Protein AF-A0A251WIG9-F1 (afdb_monomer_lite)

Secondary structure (DSSP, 8-state):
--------------------S----------------------EEE------S---TT---PPPEEEEEEEE-SSEEEEEEEEES----TTTGGGS--EE-TTT--EE-HHHHHTS-HHHHHT--EE-SGGG--BS--TT-TTGGGSPPEEEEEE---HHHHHHHHHH-TTHHHHHHHH-SSPPBSB-----TT-EEEEEE--SS-EEEEEEEEEETTEEEEEEEE-

Radius of gyration: 22.29 Å; chains: 1; bounding box: 54×34×71 Å

Foldseek 3Di:
DDDDDDDDDDDDDPDDDDDDDDDDDDDDDDDDPPPPPPPPPQDFAWDDFPPDDDDDPPDPFDAWGKTWTWGDAPFKTKIKIWTDDTDDDPVCQQVHQFWAFRVPRGGHGLVRQQPDDLVVQLRTEWGCDPPQKTALDDPSRPVSVSHWQKKKFWFPDAPVNQVCCRHPNVCVLVVCVVVPPGDIDRIDPHDDARTKMWMWTPDVVIKIWIKHFHDVVRTMIMIMIGD

Sequence (227 aa):
MASFYQFQRSLFAIGTLLTIGGLTHAASAQSIANTISVAQPMTGQVVASLADFEQNPGNNQSLPVVNVTTQNFTNAKGWRITWTGGVISDTNWTKVQSIFSTVTGAVNSIQYLNNTSWGNTDNADFMLYFGLKATSEVSQLTKANALKETHFKLSSMTVTDLANAAQNNPNIFGLVYELGFDQATTTKPNYQAGQIYVFKTDRNPAKYGAVRIVSMNPRTIEVVVQK

Structure (mmCIF, N/CA/C/O backbone):
data_AF-A0A251WIG9-F1
#
_entry.id   AF-A0A251WIG9-F1
#
loop_
_atom_site.group_PDB
_atom_site.id
_atom_site.type_symbol
_atom_site.label_atom_id
_atom_site.label_alt_id
_atom_site.label_comp_id
_atom_site.label_asym_id
_atom_site.label_entity_id
_atom_site.label_seq_id
_atom_site.pdbx_PDB_ins_code
_atom_site.Cartn_x
_atom_site.Cartn_y
_atom_site.Cartn_z
_atom_site.occupancy
_atom_site.B_iso_or_equiv
_atom_site.auth_seq_id
_atom_site.auth_comp_id
_atom_site.auth_asym_id
_atom_site.auth_atom_id
_atom_site.pdbx_PDB_model_num
ATOM 1 N N . MET A 1 1 ? 28.867 10.778 41.972 1.00 37.34 1 MET A N 1
ATOM 2 C CA . MET A 1 1 ? 28.728 11.167 40.550 1.00 37.34 1 MET A CA 1
ATOM 3 C C . MET A 1 1 ? 28.367 9.901 39.779 1.00 37.34 1 MET A C 1
ATOM 5 O O . MET A 1 1 ? 29.199 9.012 39.793 1.00 37.34 1 MET A O 1
ATOM 9 N N . ALA A 1 2 ? 27.204 9.629 39.185 1.00 39.44 2 ALA A N 1
ATOM 10 C CA . ALA A 1 2 ? 25.843 10.184 39.061 1.00 39.44 2 ALA A CA 1
ATOM 11 C C . ALA A 1 2 ? 24.931 8.923 38.902 1.00 39.44 2 ALA A C 1
ATOM 13 O O . ALA A 1 2 ? 25.371 7.974 38.266 1.00 39.44 2 ALA A O 1
ATOM 14 N N . SER A 1 3 ? 23.848 8.659 39.645 1.00 37.41 3 SER A N 1
ATOM 15 C CA . SER A 1 3 ? 22.512 9.276 39.786 1.00 37.41 3 SER A CA 1
ATOM 16 C C . SER A 1 3 ? 21.561 9.161 38.568 1.00 37.41 3 SER A C 1
ATOM 18 O O . SER A 1 3 ? 21.712 9.932 37.629 1.00 37.41 3 SER A O 1
ATOM 20 N N . PHE A 1 4 ? 20.556 8.264 38.710 1.00 35.53 4 PHE A N 1
ATOM 21 C CA . PHE A 1 4 ? 19.177 8.214 38.144 1.00 35.53 4 PHE A CA 1
ATOM 22 C C . PHE A 1 4 ? 18.987 8.107 36.602 1.00 35.53 4 PHE A C 1
ATOM 24 O O . PHE A 1 4 ? 19.764 8.648 35.836 1.00 35.53 4 PHE A O 1
ATOM 31 N N . TYR A 1 5 ? 17.996 7.394 36.035 1.00 34.06 5 TYR A N 1
ATOM 32 C CA . TYR A 1 5 ? 16.561 7.326 36.365 1.00 34.06 5 TYR A CA 1
ATOM 33 C C . TYR A 1 5 ? 15.905 5.973 36.001 1.00 34.06 5 TYR A C 1
ATOM 35 O O . TYR A 1 5 ? 16.050 5.477 34.885 1.00 34.06 5 TYR A O 1
ATOM 43 N N . GLN A 1 6 ? 15.082 5.444 36.916 1.00 38.69 6 GLN A N 1
ATOM 44 C CA . GLN A 1 6 ? 13.972 4.541 36.590 1.00 38.69 6 GLN A CA 1
ATOM 45 C C . GLN A 1 6 ? 12.802 5.361 36.031 1.00 38.69 6 GLN A C 1
ATOM 47 O O . GLN A 1 6 ? 12.419 6.370 36.623 1.00 38.69 6 GLN A O 1
ATOM 52 N N . PHE A 1 7 ? 12.198 4.908 34.933 1.00 32.75 7 PHE A N 1
ATOM 53 C CA . PHE A 1 7 ? 10.954 5.474 34.412 1.00 32.75 7 PHE A CA 1
ATOM 54 C C . PHE A 1 7 ? 9.769 4.660 34.954 1.00 32.75 7 PHE A C 1
ATOM 56 O O . PHE A 1 7 ? 9.429 3.605 34.420 1.00 32.75 7 PHE A O 1
ATOM 63 N N . GLN A 1 8 ? 9.143 5.138 36.033 1.00 34.41 8 GLN A N 1
ATOM 64 C CA . GLN A 1 8 ? 7.796 4.704 36.400 1.00 34.41 8 GLN A CA 1
ATOM 65 C C . GLN A 1 8 ? 6.796 5.363 35.445 1.00 34.41 8 GLN A C 1
ATOM 67 O O . GLN A 1 8 ? 6.764 6.583 35.304 1.00 34.41 8 GLN A O 1
ATOM 72 N N . ARG A 1 9 ? 5.975 4.554 34.769 1.00 35.75 9 ARG A N 1
ATOM 73 C CA . ARG A 1 9 ? 4.825 5.044 34.006 1.00 35.75 9 ARG A CA 1
ATOM 74 C C . ARG A 1 9 ? 3.635 5.193 34.949 1.00 35.75 9 ARG A C 1
ATOM 76 O O . ARG A 1 9 ? 2.982 4.210 35.286 1.00 35.75 9 ARG A O 1
ATOM 83 N N . SER A 1 10 ? 3.371 6.426 35.358 1.00 33.59 10 SER A N 1
ATOM 84 C CA . SER A 1 10 ? 2.161 6.820 36.077 1.00 33.59 10 SER A CA 1
ATOM 85 C C . SER A 1 10 ? 0.967 6.801 35.119 1.00 33.59 10 SER A C 1
ATOM 87 O O . SER A 1 10 ? 0.950 7.527 34.125 1.00 33.59 10 SER A O 1
ATOM 89 N N . LEU A 1 11 ? -0.034 5.972 35.412 1.00 34.72 11 LEU A N 1
ATOM 90 C CA . LEU A 1 11 ? -1.350 6.033 34.782 1.00 34.72 11 LEU A CA 1
ATOM 91 C C . LEU A 1 11 ? -2.126 7.180 35.450 1.00 34.72 11 LEU A C 1
ATOM 93 O O . LEU A 1 11 ? -2.515 7.063 36.610 1.00 34.72 11 LEU A O 1
ATOM 97 N N . PHE A 1 12 ? -2.342 8.294 34.752 1.00 33.38 12 PHE A N 1
ATOM 98 C CA . PHE A 1 12 ? -3.288 9.313 35.209 1.00 33.38 12 PHE A CA 1
ATOM 99 C C . PHE A 1 12 ? -4.689 8.937 34.727 1.00 33.38 12 PHE A C 1
ATOM 101 O O . PHE A 1 12 ? -5.020 9.104 33.556 1.00 33.38 12 PHE A O 1
ATOM 108 N N . ALA A 1 13 ? -5.514 8.429 35.641 1.00 36.00 13 ALA A N 1
ATOM 109 C CA . ALA A 1 13 ? -6.960 8.424 35.477 1.00 36.00 13 ALA A CA 1
ATOM 110 C C . ALA A 1 13 ? -7.486 9.795 35.924 1.00 36.00 13 ALA A C 1
ATOM 112 O O . ALA A 1 13 ? -7.492 10.108 37.113 1.00 36.00 13 ALA A O 1
ATOM 113 N N . ILE A 1 14 ? -7.899 10.635 34.973 1.00 35.56 14 ILE A N 1
ATOM 114 C CA . ILE A 1 14 ? -8.638 11.863 35.275 1.00 35.56 14 ILE A CA 1
ATOM 115 C C . ILE A 1 14 ? -10.099 11.459 35.473 1.00 35.56 14 ILE A C 1
ATOM 117 O O . ILE A 1 14 ? -10.842 11.279 34.513 1.00 35.56 14 ILE A O 1
ATOM 121 N N . GLY A 1 15 ? -10.491 11.277 36.730 1.00 32.25 15 GLY A N 1
ATOM 122 C CA . GLY A 1 15 ? -11.885 11.187 37.147 1.00 32.25 15 GLY A CA 1
ATOM 123 C C . GLY A 1 15 ? -12.204 12.367 38.051 1.00 32.25 15 GLY A C 1
ATOM 124 O O . GLY A 1 15 ? -11.948 12.307 39.249 1.00 32.25 15 GLY A O 1
ATOM 125 N N . THR A 1 16 ? -12.738 13.453 37.497 1.00 35.75 16 THR A N 1
ATOM 126 C CA . THR A 1 16 ? -13.311 14.534 38.308 1.00 35.75 16 THR A CA 1
ATOM 127 C C . THR A 1 16 ? -14.804 14.265 38.449 1.00 35.75 16 THR A C 1
ATOM 129 O O . THR A 1 16 ? -15.584 14.555 37.547 1.00 35.75 16 THR A O 1
ATOM 132 N N . LEU A 1 17 ? -15.190 13.657 39.573 1.00 35.16 17 LEU A N 1
ATOM 133 C CA . LEU A 1 17 ? -16.584 13.448 39.956 1.00 35.16 17 LEU A CA 1
ATOM 134 C C . LEU A 1 17 ? -16.999 14.574 40.915 1.00 35.16 17 LEU A C 1
ATOM 136 O O . LEU A 1 17 ? -16.530 14.639 42.053 1.00 35.16 17 LEU A O 1
ATOM 140 N N . LEU A 1 18 ? -17.875 15.470 40.456 1.00 34.78 18 LEU A N 1
ATOM 141 C CA . LEU A 1 18 ? -18.630 16.358 41.339 1.00 34.78 18 LEU A CA 1
ATOM 142 C C . LEU A 1 18 ? -19.552 15.482 42.197 1.00 34.78 18 LEU A C 1
ATOM 144 O O . LEU A 1 18 ? -20.358 14.733 41.650 1.00 34.78 18 LEU A O 1
ATOM 148 N N . THR A 1 19 ? -19.449 15.575 43.523 1.00 36.06 19 THR A N 1
ATOM 149 C CA . THR A 1 19 ? -20.335 14.839 44.437 1.00 36.06 19 THR A CA 1
ATOM 150 C C . THR A 1 19 ? -21.063 15.827 45.343 1.00 36.06 19 THR A C 1
ATOM 152 O O . THR A 1 19 ? -20.446 16.468 46.190 1.00 36.06 19 THR A O 1
ATOM 155 N N . ILE A 1 20 ? -22.381 15.941 45.167 1.00 38.75 20 ILE A N 1
ATOM 156 C CA . ILE A 1 20 ? -23.317 16.469 46.165 1.00 38.75 20 ILE A CA 1
ATOM 157 C C . ILE A 1 20 ? -24.195 15.289 46.585 1.00 38.75 20 ILE A C 1
ATOM 159 O O . ILE A 1 20 ? -24.830 14.675 45.737 1.00 38.75 20 ILE A O 1
ATOM 163 N N . GLY A 1 21 ? -24.241 15.014 47.890 1.00 36.16 21 GLY A N 1
ATOM 164 C CA . GLY A 1 21 ? -25.343 14.290 48.528 1.00 36.16 21 GLY A CA 1
ATOM 165 C C . GLY A 1 21 ? -25.314 12.763 48.437 1.00 36.16 21 GLY A C 1
ATOM 166 O O . GLY A 1 21 ? -25.854 12.181 47.510 1.00 36.16 21 GLY A O 1
ATOM 167 N N . GLY A 1 22 ? -24.731 12.149 49.472 1.00 43.06 22 GLY A N 1
ATOM 168 C CA . GLY A 1 22 ? -25.144 10.895 50.116 1.00 43.06 22 GLY A CA 1
ATOM 169 C C . GLY A 1 22 ? -25.766 9.775 49.278 1.00 43.06 22 GLY A C 1
ATOM 170 O O . GLY A 1 22 ? -26.933 9.852 48.925 1.00 43.06 22 GLY A O 1
ATOM 171 N N . LEU A 1 23 ? -25.021 8.674 49.129 1.0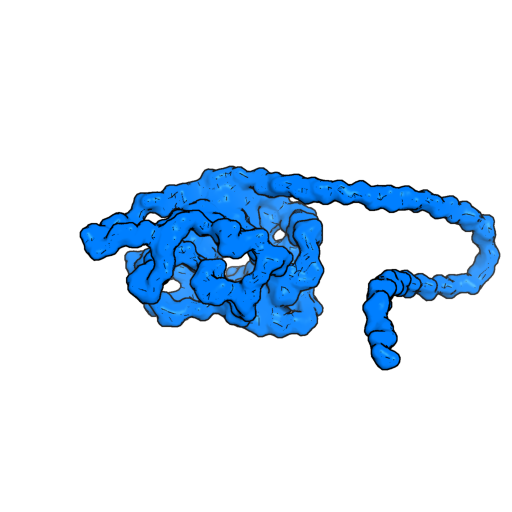0 36.06 23 LEU A N 1
ATOM 172 C CA . LEU A 1 23 ? -25.490 7.283 49.249 1.00 36.06 23 LEU A CA 1
ATOM 173 C C . LEU A 1 23 ? -24.270 6.358 49.109 1.00 36.06 23 LEU A C 1
ATOM 175 O O . LEU A 1 23 ? -23.688 6.218 48.037 1.00 36.06 23 LEU A O 1
ATOM 179 N N . THR A 1 24 ? -23.846 5.744 50.212 1.00 35.38 24 THR A N 1
ATOM 180 C CA . THR A 1 24 ? -22.737 4.784 50.242 1.00 35.38 24 THR A CA 1
ATOM 181 C C . THR A 1 24 ? -23.183 3.444 49.658 1.00 35.38 24 THR A C 1
ATOM 183 O O . THR A 1 24 ? -23.875 2.684 50.330 1.00 35.38 24 THR A O 1
ATOM 186 N N . HIS A 1 25 ? -22.748 3.128 48.438 1.00 36.16 25 HIS A N 1
ATOM 187 C CA . HIS A 1 25 ? -22.701 1.755 47.934 1.00 36.16 25 HIS A CA 1
ATOM 188 C C . HIS A 1 25 ? -21.240 1.371 47.695 1.00 36.16 25 HIS A C 1
ATOM 190 O O . HIS A 1 25 ? -20.540 1.992 46.897 1.00 36.16 25 HIS A O 1
ATOM 196 N N . ALA A 1 26 ? -20.774 0.358 48.425 1.00 37.31 26 ALA A N 1
ATOM 197 C CA . ALA A 1 26 ? -19.457 -0.229 48.244 1.00 37.31 26 ALA A CA 1
ATOM 198 C C . ALA A 1 26 ? -19.410 -0.967 46.896 1.00 37.31 26 ALA A C 1
ATOM 200 O O . ALA A 1 26 ? -20.031 -2.016 46.736 1.00 37.31 26 ALA A O 1
ATOM 201 N N . ALA A 1 27 ? -18.686 -0.415 45.923 1.00 36.19 27 ALA A N 1
ATOM 202 C CA . ALA A 1 27 ? -18.380 -1.104 44.678 1.00 36.19 27 ALA A CA 1
ATOM 203 C C . ALA A 1 27 ? -17.167 -2.019 44.902 1.00 36.19 27 ALA A C 1
ATOM 205 O O . ALA A 1 27 ? -16.045 -1.557 45.111 1.00 36.19 27 ALA A O 1
ATOM 206 N N . SER A 1 28 ? -17.403 -3.329 44.883 1.00 35.94 28 SER A N 1
ATOM 207 C CA . SER A 1 28 ? -16.356 -4.346 44.861 1.00 35.94 28 SER A CA 1
ATOM 208 C C . SER A 1 28 ? -15.498 -4.185 43.603 1.00 35.94 28 SER A C 1
ATOM 210 O O . SER A 1 28 ? -16.003 -4.305 42.486 1.00 35.94 28 SER A O 1
ATOM 212 N N . ALA A 1 29 ? -14.200 -3.945 43.782 1.00 33.78 29 ALA A N 1
ATOM 213 C CA . ALA A 1 29 ? -13.221 -3.966 42.706 1.00 33.78 29 ALA A CA 1
ATOM 214 C C . ALA A 1 29 ? -13.058 -5.405 42.184 1.00 33.78 29 ALA A C 1
ATOM 216 O O . ALA A 1 29 ? -12.370 -6.221 42.794 1.00 33.78 29 ALA A O 1
ATOM 217 N N . GLN A 1 30 ? -13.706 -5.732 41.066 1.00 33.66 30 GLN A N 1
ATOM 218 C CA . GLN A 1 30 ? -13.383 -6.941 40.312 1.00 33.66 30 GLN A CA 1
ATOM 219 C C . GLN A 1 30 ? -12.107 -6.679 39.508 1.00 33.66 30 GLN A C 1
ATOM 221 O O . GLN A 1 30 ? -12.064 -5.804 38.644 1.00 33.66 30 GLN A O 1
ATOM 226 N N . SER A 1 31 ? -11.049 -7.426 39.824 1.00 32.06 31 SER A N 1
ATOM 227 C CA . SER A 1 31 ? -9.815 -7.447 39.050 1.00 32.06 31 SER A CA 1
ATOM 228 C C . SER A 1 31 ? -10.103 -8.021 37.663 1.00 32.06 31 SER A C 1
ATOM 230 O O . SER A 1 31 ? -10.382 -9.207 37.493 1.00 32.06 31 SER A O 1
ATOM 232 N N . ILE A 1 32 ? -10.042 -7.169 36.643 1.00 39.19 32 ILE A N 1
ATOM 233 C CA . ILE A 1 32 ? -10.078 -7.615 35.253 1.00 39.19 32 ILE A CA 1
ATOM 234 C C . ILE A 1 32 ? -8.711 -8.238 34.972 1.00 39.19 32 ILE A C 1
ATOM 236 O O . ILE A 1 32 ? -7.712 -7.541 34.789 1.00 39.19 32 ILE A O 1
ATOM 240 N N . ALA A 1 33 ? -8.651 -9.568 35.004 1.00 34.22 33 ALA A N 1
ATOM 241 C CA . ALA A 1 33 ? -7.507 -10.313 34.514 1.00 34.22 33 ALA A CA 1
ATOM 242 C C . ALA A 1 33 ? -7.326 -9.985 33.025 1.00 34.22 33 ALA A C 1
ATOM 244 O O . ALA A 1 33 ? -8.125 -10.394 32.181 1.00 34.22 33 ALA A O 1
ATOM 245 N N . ASN A 1 34 ? -6.277 -9.220 32.711 1.00 33.53 34 ASN A N 1
ATOM 246 C CA . ASN A 1 34 ? -5.808 -9.006 31.348 1.00 33.53 34 ASN A CA 1
ATOM 247 C C . ASN A 1 34 ? -5.426 -10.363 30.754 1.00 33.53 34 ASN A C 1
ATOM 249 O O . ASN A 1 34 ? -4.317 -10.862 30.938 1.00 33.53 34 ASN A O 1
ATOM 253 N N . THR A 1 35 ? -6.369 -10.967 30.041 1.00 32.84 35 THR A N 1
ATOM 254 C CA . THR A 1 35 ? -6.082 -12.109 29.187 1.00 32.84 35 THR A CA 1
ATOM 255 C C . THR A 1 35 ? -5.327 -11.541 27.995 1.00 32.84 35 THR A C 1
ATOM 257 O O . THR A 1 35 ? -5.911 -10.873 27.142 1.00 32.84 35 THR A O 1
ATOM 260 N N . ILE A 1 36 ? -4.007 -11.732 27.968 1.00 30.97 36 ILE A N 1
ATOM 261 C CA . ILE A 1 36 ? -3.187 -11.448 26.792 1.00 30.97 36 ILE A CA 1
ATOM 262 C C . ILE A 1 36 ? -3.668 -12.411 25.705 1.00 30.97 36 ILE A C 1
ATOM 264 O O . ILE A 1 36 ? -3.256 -13.568 25.646 1.00 30.97 36 ILE A O 1
ATOM 268 N N . SER A 1 37 ? -4.603 -11.944 24.878 1.00 32.25 37 SER A N 1
ATOM 269 C CA . SER A 1 37 ? -4.960 -12.609 23.635 1.00 32.25 37 SER A CA 1
ATOM 270 C C . SER A 1 37 ? -3.727 -12.547 22.745 1.00 32.25 37 SER A C 1
ATOM 272 O O . SER A 1 37 ? -3.331 -11.485 22.261 1.00 32.25 37 SER A O 1
ATOM 274 N N . VAL A 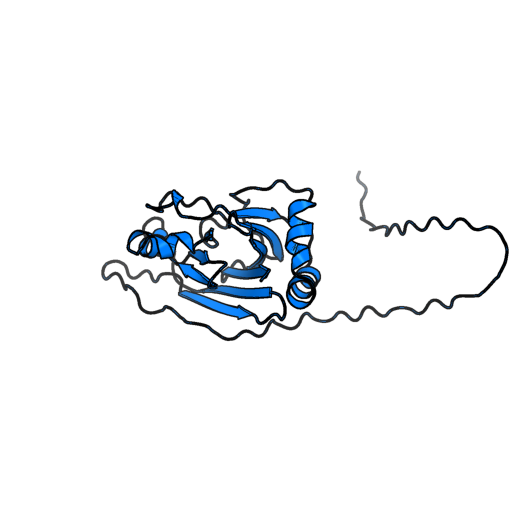1 38 ? -3.064 -13.689 22.598 1.00 33.34 38 VAL A N 1
ATOM 275 C CA . VAL A 1 38 ? -2.027 -13.883 21.592 1.00 33.34 38 VAL A CA 1
ATOM 276 C C . VAL A 1 38 ? -2.711 -13.650 20.249 1.00 33.34 38 VAL A C 1
ATOM 278 O O . VAL A 1 38 ? -3.553 -14.450 19.845 1.00 33.34 38 VAL A O 1
ATOM 281 N N . ALA A 1 39 ? -2.414 -12.515 19.608 1.00 35.84 39 ALA A N 1
ATOM 282 C CA . ALA A 1 39 ? -2.992 -12.135 18.327 1.00 35.84 39 ALA A CA 1
ATOM 283 C C . ALA A 1 39 ? -2.858 -13.308 17.347 1.00 35.84 39 ALA A C 1
ATOM 285 O O . ALA A 1 39 ? -1.748 -13.677 16.956 1.00 35.84 39 ALA A O 1
ATOM 286 N N . GLN A 1 40 ? -3.988 -13.930 17.002 1.00 34.78 40 GLN A N 1
ATOM 287 C CA . GLN A 1 40 ? -3.989 -15.052 16.078 1.00 34.78 40 GLN A CA 1
ATOM 288 C C . GLN A 1 40 ? -3.442 -14.585 14.722 1.00 34.78 40 GLN A C 1
ATOM 290 O O . GLN A 1 40 ? -3.760 -13.477 14.274 1.00 34.78 40 GLN A O 1
ATOM 295 N N . PRO A 1 41 ? -2.609 -15.397 14.050 1.00 39.19 41 PRO A N 1
ATOM 296 C CA . PRO A 1 41 ? -2.144 -15.073 12.716 1.00 39.19 41 PRO A CA 1
ATOM 297 C C . PRO A 1 41 ? -3.353 -14.940 11.791 1.00 39.19 41 PRO A C 1
ATOM 299 O O . PRO A 1 41 ? -4.171 -15.848 11.675 1.00 39.19 41 PRO A O 1
ATOM 302 N N . MET A 1 42 ? -3.454 -13.788 11.138 1.00 47.28 42 MET A N 1
ATOM 303 C CA . MET A 1 42 ? -4.464 -13.511 10.128 1.00 47.28 42 MET A CA 1
ATOM 304 C C . MET A 1 42 ? -4.367 -14.537 8.995 1.00 47.28 42 MET A C 1
ATOM 306 O O . MET A 1 42 ? -3.443 -14.479 8.181 1.00 47.28 42 MET A O 1
ATOM 310 N N . THR A 1 43 ? -5.286 -15.500 8.968 1.00 38.59 43 THR A N 1
ATOM 311 C CA . THR A 1 43 ? -5.371 -16.526 7.926 1.00 38.59 43 THR A CA 1
ATOM 312 C C . THR A 1 43 ? -5.904 -15.893 6.648 1.00 38.59 43 THR A C 1
ATOM 314 O O . THR A 1 43 ? -7.018 -15.369 6.636 1.00 38.59 43 THR A O 1
ATOM 317 N N . GLY A 1 44 ? -5.115 -15.922 5.579 1.00 40.72 44 GLY A N 1
ATOM 318 C CA . GLY A 1 44 ? -5.518 -15.411 4.275 1.00 40.72 44 GLY A CA 1
ATOM 319 C C . GLY A 1 44 ? -5.420 -16.472 3.181 1.00 40.72 44 GLY A C 1
ATOM 320 O O . GLY A 1 44 ? -4.675 -17.441 3.319 1.00 40.72 44 GLY A O 1
ATOM 321 N N . GLN A 1 45 ? -6.189 -16.298 2.104 1.00 37.84 45 GLN A N 1
ATOM 322 C CA . GLN A 1 45 ? -6.075 -17.102 0.883 1.00 37.84 45 GLN A CA 1
ATOM 323 C C . GLN A 1 45 ? -4.986 -16.514 -0.023 1.00 37.84 45 GLN A C 1
ATOM 325 O O . GLN A 1 45 ? -4.914 -15.297 -0.210 1.00 37.84 45 GLN A O 1
ATOM 330 N N . VAL A 1 46 ? -4.136 -17.377 -0.584 1.00 40.41 46 VAL A N 1
ATOM 331 C CA . VAL A 1 46 ? -3.111 -16.995 -1.568 1.00 40.41 46 VAL A CA 1
ATOM 332 C C . VAL A 1 46 ? -3.816 -16.625 -2.871 1.00 40.41 46 VAL A C 1
ATOM 334 O O . VAL A 1 46 ? -4.485 -17.470 -3.464 1.00 40.41 46 VAL A O 1
ATOM 337 N N . VAL A 1 47 ? -3.680 -15.377 -3.321 1.00 42.00 47 VAL A N 1
ATOM 338 C CA . VAL A 1 47 ? -4.236 -14.924 -4.601 1.00 42.00 47 VAL A CA 1
ATOM 339 C C . VAL A 1 47 ? -3.063 -14.557 -5.503 1.00 42.00 47 VAL A C 1
ATOM 341 O O . VAL A 1 47 ? -2.489 -13.483 -5.375 1.00 42.00 47 VAL A O 1
ATOM 344 N N . ALA A 1 48 ? -2.734 -15.494 -6.396 1.00 43.25 48 ALA A N 1
ATOM 345 C CA . ALA A 1 48 ? -1.767 -15.405 -7.494 1.00 43.2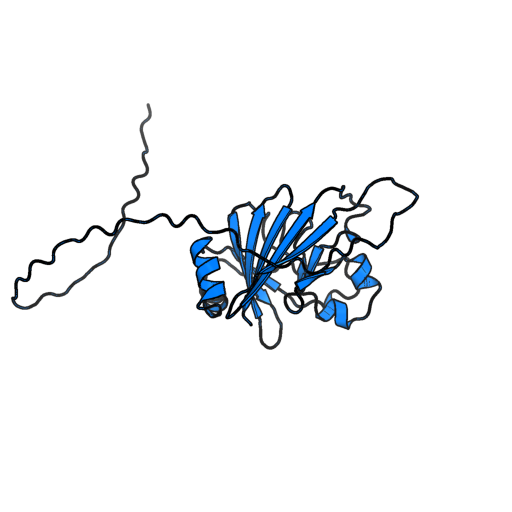5 48 ALA A CA 1
ATOM 346 C C . ALA A 1 48 ? -0.286 -15.171 -7.117 1.00 43.25 48 ALA A C 1
ATOM 348 O O . ALA A 1 48 ? 0.126 -14.090 -6.705 1.00 43.25 48 ALA A O 1
ATOM 349 N N . SER A 1 49 ? 0.554 -16.177 -7.389 1.00 40.41 49 SER A N 1
ATOM 350 C CA . SER A 1 49 ? 1.983 -15.974 -7.641 1.00 40.41 49 SER A CA 1
ATOM 351 C C . SER A 1 49 ? 2.161 -15.617 -9.118 1.00 40.41 49 SER A C 1
ATOM 353 O O . SER A 1 49 ? 2.037 -16.483 -9.983 1.00 40.41 49 SER A O 1
ATOM 355 N N . LEU A 1 50 ? 2.443 -14.356 -9.440 1.00 46.38 50 LEU A N 1
ATOM 356 C CA . LEU A 1 50 ? 2.915 -13.987 -10.779 1.00 46.38 50 LEU A CA 1
ATOM 357 C C . LEU A 1 50 ? 4.407 -14.338 -10.873 1.00 46.38 50 LEU A C 1
ATOM 359 O O . LEU A 1 50 ? 5.261 -13.461 -10.773 1.00 46.38 50 LEU A O 1
ATOM 363 N N . ALA A 1 51 ? 4.713 -15.635 -10.973 1.00 39.91 51 ALA A N 1
ATOM 364 C CA . ALA A 1 51 ? 6.081 -16.139 -11.119 1.00 39.91 51 ALA A CA 1
ATOM 365 C C . ALA A 1 51 ? 6.555 -16.199 -12.583 1.00 39.91 51 ALA A C 1
ATOM 367 O O . ALA A 1 51 ? 7.744 -16.384 -12.828 1.00 39.91 51 ALA A O 1
ATOM 368 N N . ASP A 1 52 ? 5.670 -15.977 -13.553 1.00 37.84 52 ASP A N 1
ATOM 369 C CA . ASP A 1 52 ? 5.999 -16.149 -14.965 1.00 37.84 52 ASP A CA 1
ATOM 370 C C . ASP A 1 52 ? 6.177 -14.796 -15.657 1.00 37.84 52 ASP A C 1
ATOM 372 O O . ASP A 1 52 ? 5.277 -14.359 -16.364 1.00 37.84 52 ASP A O 1
ATOM 376 N N . PHE A 1 53 ? 7.307 -14.102 -15.465 1.00 43.91 53 PHE A N 1
ATOM 377 C CA . PHE A 1 53 ? 7.785 -13.144 -16.476 1.00 43.91 53 PHE A CA 1
ATOM 378 C C . PHE A 1 53 ? 9.290 -12.827 -16.339 1.00 43.91 53 PHE A C 1
ATOM 380 O O . PHE A 1 53 ? 9.746 -12.307 -15.324 1.00 43.91 53 PHE A O 1
ATOM 387 N N . GLU A 1 54 ? 10.023 -13.114 -17.423 1.00 45.62 54 GLU A N 1
ATOM 388 C CA . GLU A 1 54 ? 11.388 -12.673 -17.772 1.00 45.62 54 GLU A CA 1
ATOM 389 C C . GLU A 1 54 ? 12.569 -13.151 -16.900 1.00 45.62 54 GLU A C 1
ATOM 391 O O . GLU A 1 54 ? 13.162 -12.398 -16.125 1.00 45.62 54 GLU A O 1
ATOM 396 N N . GLN A 1 55 ? 13.048 -14.375 -17.167 1.00 41.78 55 GLN A N 1
ATOM 397 C CA . GLN A 1 55 ? 14.477 -14.661 -16.997 1.00 41.78 55 GLN A CA 1
ATOM 398 C C . GLN A 1 55 ? 15.267 -13.870 -18.051 1.00 41.78 55 GLN A C 1
ATOM 400 O O . GLN A 1 55 ? 15.109 -14.084 -19.251 1.00 41.78 55 GLN A O 1
ATOM 405 N N . ASN A 1 56 ? 16.105 -12.933 -17.608 1.00 42.00 56 ASN A N 1
ATOM 406 C CA . ASN A 1 56 ? 17.025 -12.198 -18.472 1.00 42.00 56 ASN A CA 1
ATOM 407 C C . ASN A 1 56 ? 18.284 -13.064 -18.703 1.00 42.00 56 ASN A C 1
ATOM 409 O O . ASN A 1 56 ? 19.005 -13.307 -17.735 1.00 42.00 56 ASN A O 1
ATOM 413 N N . PRO A 1 57 ? 18.602 -13.519 -19.930 1.00 41.50 57 PRO A N 1
ATOM 414 C CA . PRO A 1 57 ? 19.669 -14.501 -20.171 1.00 41.50 57 PRO A CA 1
ATOM 415 C C . PRO A 1 57 ? 21.106 -13.960 -20.002 1.00 41.50 57 PRO A C 1
ATOM 417 O O . PRO A 1 57 ? 22.062 -14.658 -20.322 1.00 41.50 57 PRO A O 1
ATOM 420 N N . GLY A 1 58 ? 21.286 -12.729 -19.507 1.00 43.72 58 GLY A N 1
ATOM 421 C CA . GLY A 1 58 ? 22.596 -12.072 -19.396 1.00 43.72 58 GLY A CA 1
ATOM 422 C C . GLY A 1 58 ? 23.147 -11.869 -17.982 1.00 43.72 58 GLY A C 1
ATOM 423 O O . GLY A 1 58 ? 24.291 -11.459 -17.860 1.00 43.72 58 GLY A O 1
ATOM 424 N N . ASN A 1 59 ? 22.374 -12.125 -16.922 1.00 46.25 59 ASN A N 1
ATOM 425 C CA . ASN A 1 59 ? 22.824 -12.019 -15.528 1.00 46.25 59 ASN A CA 1
ATOM 426 C C . ASN A 1 59 ? 21.955 -12.947 -14.670 1.00 46.25 59 ASN A C 1
ATOM 428 O O . ASN A 1 59 ? 20.760 -12.697 -14.538 1.00 46.25 59 ASN A O 1
ATOM 432 N N . ASN A 1 60 ? 22.540 -13.984 -14.060 1.00 52.97 60 ASN A N 1
ATOM 433 C CA . ASN A 1 60 ? 21.859 -14.968 -13.193 1.00 52.97 60 ASN A CA 1
ATOM 434 C C . ASN A 1 60 ? 21.381 -14.380 -11.843 1.00 52.97 60 ASN A C 1
ATOM 436 O O . ASN A 1 60 ? 21.471 -15.024 -10.800 1.00 52.97 60 ASN A O 1
ATOM 440 N N . GLN A 1 61 ? 20.908 -13.137 -11.828 1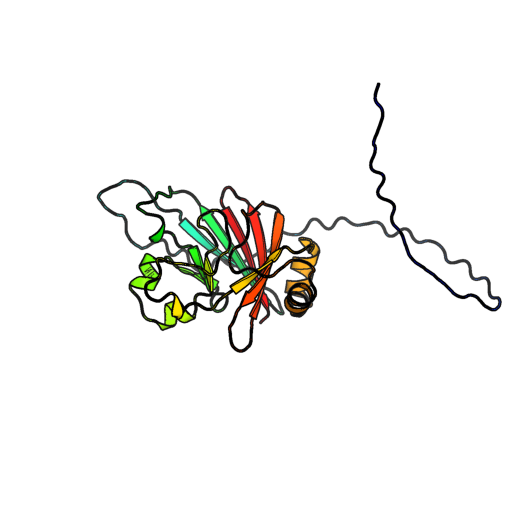.00 62.66 61 GLN A N 1
ATOM 441 C CA . GLN A 1 61 ? 20.332 -12.502 -10.653 1.00 62.66 61 GLN A CA 1
ATOM 442 C C . GLN A 1 61 ? 18.814 -12.653 -10.713 1.00 62.66 61 GLN A C 1
ATOM 444 O O . GLN A 1 61 ? 18.144 -11.996 -11.510 1.00 62.66 61 GLN A O 1
ATOM 449 N N . SER A 1 62 ? 18.267 -13.534 -9.876 1.00 82.38 62 SER A N 1
ATOM 450 C CA . SER A 1 62 ? 16.819 -13.650 -9.720 1.00 82.38 62 SER A CA 1
ATOM 451 C C . SER A 1 62 ? 16.261 -12.391 -9.054 1.00 82.38 62 SER A C 1
ATOM 453 O O . SER A 1 62 ? 16.861 -11.837 -8.130 1.00 82.38 62 SER A O 1
ATOM 455 N N . LEU A 1 63 ? 15.115 -11.912 -9.536 1.00 86.81 63 LEU A N 1
ATOM 456 C CA . LEU A 1 63 ? 14.374 -10.835 -8.881 1.00 86.81 63 LEU A CA 1
ATOM 457 C C . LEU A 1 63 ? 13.653 -11.381 -7.638 1.00 86.81 63 LEU A C 1
ATOM 459 O O . LEU A 1 63 ? 13.323 -12.570 -7.605 1.00 86.81 63 LEU A O 1
ATOM 463 N N . PRO A 1 64 ? 13.381 -10.543 -6.621 1.00 88.75 64 PRO A N 1
ATOM 464 C CA . PRO A 1 64 ? 12.541 -10.944 -5.501 1.00 88.75 64 PRO A CA 1
ATOM 465 C C . PRO A 1 64 ? 11.171 -11.426 -5.981 1.00 88.75 64 PRO A C 1
ATOM 467 O O . PRO A 1 64 ? 10.494 -10.736 -6.745 1.00 88.75 64 PRO A O 1
ATOM 470 N N . VAL A 1 65 ? 10.751 -12.593 -5.497 1.00 88.25 65 VAL A N 1
ATOM 471 C CA . VAL A 1 65 ? 9.409 -13.127 -5.745 1.00 88.25 65 VAL A CA 1
ATOM 472 C C . VAL A 1 65 ? 8.435 -12.442 -4.799 1.00 88.25 65 VAL A C 1
ATOM 474 O O . VAL A 1 65 ? 8.703 -12.351 -3.598 1.00 88.25 65 VAL A O 1
ATOM 477 N N . VAL A 1 66 ? 7.310 -11.968 -5.333 1.00 92.19 66 VAL A N 1
ATOM 478 C CA . VAL A 1 66 ? 6.265 -11.289 -4.560 1.00 92.19 66 VAL A CA 1
ATOM 479 C C . VAL A 1 66 ? 5.079 -12.216 -4.381 1.00 92.19 66 VAL A C 1
ATOM 481 O O . VAL A 1 66 ? 4.498 -12.696 -5.349 1.00 92.19 66 VAL A O 1
ATOM 484 N N . ASN A 1 67 ? 4.713 -12.442 -3.125 1.00 94.38 67 ASN A N 1
ATOM 485 C CA . ASN A 1 67 ? 3.536 -13.205 -2.746 1.00 94.38 67 ASN A CA 1
ATOM 486 C C . ASN A 1 67 ? 2.510 -12.268 -2.114 1.00 94.38 67 ASN A C 1
ATOM 488 O O . ASN A 1 67 ? 2.822 -11.575 -1.143 1.00 94.38 67 ASN A O 1
ATOM 492 N N . VAL A 1 68 ? 1.286 -12.276 -2.641 1.00 94.75 68 VAL A N 1
ATOM 493 C CA . VAL A 1 68 ? 0.156 -11.515 -2.103 1.00 94.75 68 VAL A CA 1
ATOM 494 C C . VAL A 1 68 ? -0.886 -12.489 -1.564 1.00 94.75 68 VAL A C 1
ATOM 496 O O . VAL A 1 68 ? -1.337 -13.410 -2.239 1.00 94.75 68 VAL A O 1
ATOM 499 N N . THR A 1 69 ? -1.262 -12.303 -0.306 1.00 95.56 69 THR A N 1
ATOM 500 C CA . THR A 1 69 ? -2.290 -13.095 0.371 1.00 95.56 69 THR A CA 1
ATOM 501 C C . THR A 1 69 ? -3.395 -12.159 0.830 1.00 95.56 69 THR A C 1
ATOM 503 O O . THR A 1 69 ? -3.139 -11.223 1.588 1.00 95.56 69 THR A O 1
ATOM 506 N N . THR A 1 70 ? -4.627 -12.395 0.388 1.00 94.69 70 THR A N 1
ATOM 507 C CA . THR A 1 70 ? -5.779 -11.588 0.802 1.00 94.69 70 THR A CA 1
ATOM 508 C C . THR A 1 70 ? -6.166 -11.927 2.235 1.00 94.69 70 THR A C 1
ATOM 510 O O . THR A 1 70 ? -6.268 -13.095 2.604 1.00 94.69 70 THR A O 1
ATOM 513 N N . GLN A 1 71 ? -6.401 -10.898 3.041 1.00 91.94 71 GLN A N 1
ATOM 514 C CA . GLN A 1 71 ? -6.918 -10.998 4.398 1.00 91.94 71 GLN A CA 1
ATOM 515 C C . GLN A 1 71 ? -8.405 -10.643 4.390 1.00 91.94 71 GLN A C 1
ATOM 517 O O . GLN A 1 71 ? -8.810 -9.584 3.901 1.00 91.94 71 GLN A O 1
ATOM 522 N N . ASN A 1 72 ? -9.219 -11.546 4.929 1.00 83.81 72 ASN A N 1
ATOM 523 C CA . ASN A 1 72 ? -10.664 -11.386 4.951 1.00 83.81 72 ASN A CA 1
ATOM 524 C C . ASN A 1 72 ? -11.085 -10.558 6.164 1.00 83.81 72 ASN A C 1
ATOM 526 O O . ASN A 1 72 ? -10.907 -10.986 7.301 1.00 83.81 72 ASN A O 1
ATOM 530 N N . PHE A 1 73 ? -11.687 -9.401 5.900 1.00 90.69 73 PHE A N 1
ATOM 531 C CA . PHE A 1 73 ? -12.348 -8.577 6.903 1.00 90.69 73 PHE A CA 1
ATOM 532 C C . PHE A 1 73 ? -13.784 -8.284 6.470 1.00 90.69 73 PHE A C 1
ATOM 534 O O . PHE A 1 73 ? -14.069 -8.067 5.284 1.00 90.69 73 PHE A O 1
ATOM 541 N N . THR A 1 74 ? -14.700 -8.228 7.438 1.00 87.38 74 THR A N 1
ATOM 542 C CA . THR A 1 74 ? -16.118 -7.955 7.162 1.00 87.38 74 THR A CA 1
ATOM 543 C C . THR A 1 74 ? -16.289 -6.590 6.497 1.00 87.38 74 THR A C 1
ATOM 545 O O . THR A 1 74 ? -16.910 -6.488 5.438 1.00 87.38 74 THR A O 1
ATOM 548 N N . ASN A 1 75 ? -15.640 -5.559 7.040 1.00 88.31 75 ASN A N 1
ATOM 549 C CA . ASN A 1 75 ? -15.857 -4.169 6.630 1.00 88.31 75 ASN A CA 1
ATOM 550 C C . ASN A 1 75 ? -14.667 -3.542 5.876 1.00 88.31 75 ASN A C 1
ATOM 552 O O . ASN A 1 75 ? -14.796 -2.455 5.322 1.00 88.31 75 ASN A O 1
ATOM 556 N N . ALA A 1 76 ? -13.530 -4.235 5.785 1.00 95.00 76 ALA A N 1
ATOM 557 C CA . ALA A 1 76 ? -12.320 -3.759 5.112 1.00 95.00 76 ALA A CA 1
ATOM 558 C C . ALA A 1 76 ? -11.814 -4.757 4.059 1.00 95.00 76 ALA A C 1
ATOM 560 O O . ALA A 1 76 ? -12.242 -5.912 4.007 1.00 95.00 76 ALA A O 1
ATOM 561 N N . LYS A 1 77 ? -10.902 -4.317 3.197 1.00 95.56 77 LYS A N 1
ATOM 562 C CA . LYS A 1 77 ? -10.070 -5.203 2.376 1.00 95.56 77 LYS A CA 1
ATOM 563 C C . LYS A 1 77 ? -8.676 -5.251 2.984 1.00 95.56 77 LYS A C 1
ATOM 565 O O . LYS A 1 77 ? -8.177 -4.215 3.413 1.00 95.56 77 LYS A O 1
ATOM 570 N N . GLY A 1 78 ? -8.058 -6.424 3.022 1.00 96.38 78 GLY A N 1
ATOM 571 C CA . GLY A 1 78 ? -6.715 -6.581 3.560 1.00 96.38 78 GLY A CA 1
ATOM 572 C C . GLY A 1 78 ? -5.827 -7.429 2.671 1.00 96.38 78 GLY A C 1
ATOM 573 O O . GLY A 1 78 ? -6.305 -8.332 1.985 1.00 96.38 78 GLY A O 1
ATOM 574 N N . TRP A 1 79 ? -4.528 -7.160 2.707 1.00 97.38 79 TRP A N 1
ATOM 575 C CA . TRP A 1 79 ? -3.517 -7.914 1.978 1.00 97.38 79 TRP A CA 1
ATOM 576 C C . TRP A 1 79 ? -2.242 -8.003 2.799 1.00 97.38 79 TRP A C 1
ATOM 578 O O . TRP A 1 79 ? -1.777 -7.011 3.354 1.00 97.38 79 TRP A O 1
ATOM 588 N N . ARG A 1 80 ? -1.639 -9.189 2.821 1.00 96.56 80 ARG A N 1
ATOM 589 C CA . ARG A 1 80 ? -0.265 -9.399 3.264 1.00 96.56 80 ARG A CA 1
ATOM 590 C C . ARG A 1 80 ? 0.605 -9.626 2.037 1.00 96.56 80 ARG A C 1
ATOM 592 O O . ARG A 1 80 ? 0.319 -10.511 1.235 1.00 96.56 80 ARG A O 1
ATOM 599 N N . ILE A 1 81 ? 1.649 -8.822 1.909 1.00 95.62 81 ILE A N 1
ATOM 600 C CA . ILE A 1 81 ? 2.557 -8.806 0.768 1.00 95.62 81 ILE A CA 1
ATOM 601 C C . ILE A 1 81 ? 3.948 -9.153 1.280 1.00 95.62 81 ILE A C 1
ATOM 603 O O . ILE A 1 81 ? 4.474 -8.465 2.160 1.00 95.62 81 ILE A O 1
ATOM 607 N N . THR A 1 82 ? 4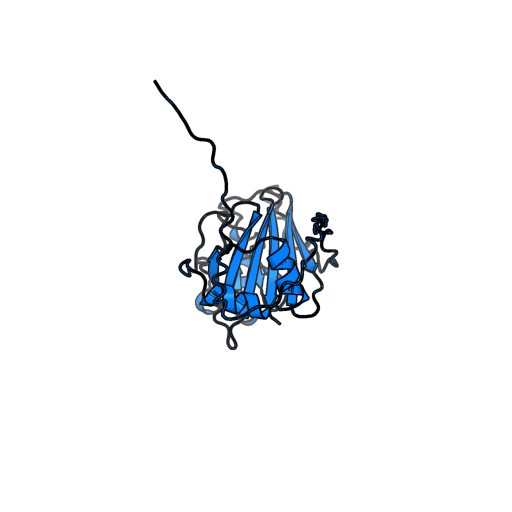.540 -10.210 0.736 1.00 95.06 82 THR A N 1
ATOM 608 C CA . THR A 1 82 ? 5.868 -10.683 1.126 1.00 95.06 82 THR A CA 1
ATOM 609 C C . THR A 1 82 ? 6.776 -10.770 -0.090 1.00 95.06 82 THR A C 1
ATOM 611 O O . THR A 1 82 ? 6.421 -11.388 -1.090 1.00 95.06 82 THR A O 1
ATOM 614 N N . TRP A 1 83 ? 7.970 -10.194 0.027 1.00 92.50 83 TRP A N 1
ATOM 615 C CA . TRP A 1 83 ? 9.041 -10.310 -0.958 1.00 92.50 83 TRP A CA 1
ATOM 616 C C . TRP A 1 83 ? 10.101 -11.281 -0.447 1.00 92.50 83 TRP A C 1
ATOM 618 O O . TRP A 1 83 ? 10.678 -11.062 0.622 1.00 92.50 83 TRP A O 1
ATOM 628 N N . THR A 1 84 ? 10.374 -12.336 -1.209 1.00 91.25 84 THR A N 1
ATOM 629 C CA . THR A 1 84 ? 11.322 -13.394 -0.836 1.00 91.25 84 THR A CA 1
ATOM 630 C C . THR A 1 84 ? 12.393 -13.608 -1.893 1.00 91.25 84 THR A C 1
ATOM 632 O O . THR A 1 84 ? 12.091 -13.638 -3.086 1.00 91.25 84 THR A O 1
ATOM 635 N N . GLY A 1 85 ? 13.623 -13.854 -1.436 1.00 88.31 85 GLY A N 1
ATOM 636 C CA . GLY A 1 85 ? 14.757 -14.167 -2.301 1.00 88.31 85 GLY A CA 1
ATOM 637 C C . GLY A 1 85 ? 15.144 -13.026 -3.243 1.00 88.31 85 GLY A C 1
ATOM 638 O O . GLY A 1 85 ? 14.707 -11.885 -3.088 1.00 88.31 85 GLY A O 1
ATOM 639 N N . GLY A 1 86 ? 15.973 -13.376 -4.225 1.00 84.12 86 GLY A N 1
ATOM 640 C CA . GLY A 1 86 ? 16.443 -12.474 -5.265 1.00 84.12 86 GLY A CA 1
ATOM 641 C C . GLY A 1 86 ? 17.397 -11.384 -4.783 1.00 84.12 86 GLY A C 1
ATOM 642 O O . GLY A 1 86 ? 17.683 -11.242 -3.593 1.00 84.12 86 GLY A O 1
ATOM 643 N N . VAL A 1 87 ? 17.914 -10.610 -5.733 1.00 80.88 87 VAL A N 1
ATOM 644 C CA . VAL A 1 87 ? 18.776 -9.461 -5.453 1.00 80.88 87 VAL A CA 1
ATOM 645 C C . VAL A 1 87 ? 18.300 -8.263 -6.254 1.00 80.88 87 VAL A C 1
ATOM 647 O O . VAL A 1 87 ? 17.996 -8.360 -7.443 1.00 80.88 87 VAL A O 1
ATOM 650 N N . ILE A 1 88 ? 18.258 -7.122 -5.580 1.00 82.75 88 ILE A N 1
ATOM 651 C CA . ILE A 1 88 ? 17.925 -5.837 -6.179 1.00 82.75 88 ILE A CA 1
ATOM 652 C C . ILE A 1 88 ? 19.229 -5.099 -6.449 1.00 82.75 88 ILE A C 1
ATOM 654 O O . ILE A 1 88 ? 20.120 -5.064 -5.602 1.00 82.75 88 ILE A O 1
ATOM 658 N N . SER A 1 89 ? 19.312 -4.473 -7.607 1.00 83.62 89 SER A N 1
ATOM 659 C CA . SER A 1 89 ? 20.392 -3.589 -8.005 1.00 83.62 89 SER A CA 1
ATOM 660 C C . SER A 1 89 ? 19.826 -2.388 -8.755 1.00 83.62 89 SER A C 1
ATOM 662 O O . SER A 1 89 ? 18.674 -2.386 -9.203 1.00 83.62 89 SER A O 1
ATOM 664 N N . ASP A 1 90 ? 20.660 -1.372 -8.952 1.00 80.19 90 ASP A N 1
ATOM 665 C CA . ASP A 1 90 ? 20.289 -0.168 -9.701 1.00 80.19 90 ASP A CA 1
ATOM 666 C C . ASP A 1 90 ? 19.903 -0.460 -11.161 1.00 80.19 90 ASP A C 1
ATOM 668 O O . ASP A 1 90 ? 19.220 0.340 -11.799 1.00 80.19 90 ASP A O 1
ATOM 672 N N . THR A 1 91 ? 20.277 -1.626 -11.693 1.00 84.06 91 THR A N 1
ATOM 673 C CA . THR A 1 91 ? 19.945 -2.036 -13.063 1.00 84.06 91 THR A CA 1
ATOM 674 C C . THR A 1 91 ? 18.634 -2.813 -13.167 1.00 84.06 91 THR A C 1
ATOM 676 O O . THR A 1 91 ? 18.091 -2.931 -14.266 1.00 84.06 91 THR A O 1
ATOM 679 N N . ASN A 1 92 ? 18.104 -3.347 -12.060 1.00 86.69 92 ASN A N 1
ATOM 680 C CA . ASN A 1 92 ? 16.942 -4.239 -12.088 1.00 86.69 92 ASN A CA 1
ATOM 681 C C . ASN A 1 92 ? 15.766 -3.794 -11.201 1.00 86.69 92 ASN A C 1
ATOM 683 O O . ASN A 1 92 ? 14.688 -4.383 -11.279 1.00 86.69 92 ASN A O 1
ATOM 687 N N . TRP A 1 93 ? 15.926 -2.745 -10.392 1.00 86.88 93 TRP A N 1
ATOM 688 C CA . TRP A 1 93 ? 14.915 -2.340 -9.414 1.00 86.88 93 TRP A CA 1
ATOM 689 C C . TRP A 1 93 ? 13.560 -1.950 -10.032 1.00 86.88 93 TRP A C 1
ATOM 691 O O . TRP A 1 93 ? 12.521 -2.211 -9.429 1.00 86.88 93 TRP A O 1
ATOM 701 N N . THR A 1 94 ? 13.538 -1.401 -11.253 1.00 90.31 94 THR A N 1
ATOM 702 C CA . THR A 1 94 ? 12.294 -1.066 -11.979 1.00 90.31 94 THR A CA 1
ATOM 703 C C . THR A 1 94 ? 11.480 -2.296 -12.375 1.00 90.31 94 THR A C 1
ATOM 705 O O . THR A 1 94 ? 10.287 -2.178 -12.670 1.00 90.31 94 THR A O 1
ATOM 708 N N . LYS A 1 95 ? 12.109 -3.476 -12.374 1.00 91.00 95 LYS A N 1
ATOM 709 C CA . LYS A 1 95 ? 11.485 -4.764 -12.683 1.00 91.00 95 LYS A CA 1
ATOM 710 C C . LYS A 1 95 ? 10.833 -5.404 -11.462 1.00 91.00 95 LYS A C 1
ATOM 712 O O . LYS A 1 95 ? 9.984 -6.278 -11.609 1.00 91.00 95 LYS A O 1
ATOM 717 N N . VAL A 1 96 ? 11.186 -4.958 -10.256 1.00 90.75 96 VAL A N 1
ATOM 718 C CA . VAL A 1 96 ? 10.628 -5.505 -9.019 1.00 90.75 96 VAL A CA 1
ATOM 719 C C . VAL A 1 96 ? 9.202 -5.000 -8.827 1.00 90.75 96 VAL A C 1
ATOM 721 O O . VAL A 1 96 ? 8.943 -3.791 -8.820 1.00 90.75 96 VAL A O 1
ATOM 724 N N . GLN A 1 97 ? 8.266 -5.931 -8.643 1.00 92.56 97 GLN A N 1
ATOM 725 C CA . GLN A 1 97 ? 6.885 -5.611 -8.296 1.00 92.56 97 GLN A CA 1
ATOM 726 C C . GLN A 1 97 ? 6.867 -4.890 -6.947 1.00 92.56 97 GLN A C 1
ATOM 728 O O . GLN A 1 97 ? 7.232 -5.448 -5.915 1.00 92.56 97 GLN A O 1
ATOM 733 N N . SER A 1 98 ? 6.493 -3.617 -6.960 1.00 91.88 98 SER A N 1
ATOM 734 C CA . SER A 1 98 ? 6.654 -2.732 -5.807 1.00 91.88 98 SER A CA 1
ATOM 735 C C . SER A 1 98 ? 5.534 -1.712 -5.656 1.00 91.88 98 SER A C 1
ATOM 737 O O . SER A 1 98 ? 5.406 -1.154 -4.571 1.00 91.88 98 SER A O 1
ATOM 739 N N . ILE A 1 99 ? 4.718 -1.486 -6.686 1.00 93.06 99 ILE A N 1
ATOM 740 C CA . ILE A 1 99 ? 3.648 -0.487 -6.708 1.00 93.06 99 ILE A CA 1
ATOM 741 C C . ILE A 1 99 ? 2.307 -1.173 -6.469 1.00 93.06 99 ILE A C 1
ATOM 743 O O . ILE A 1 99 ? 1.852 -1.972 -7.285 1.00 93.06 99 ILE A O 1
ATOM 747 N N . PHE A 1 100 ? 1.685 -0.859 -5.343 1.00 94.25 100 PHE A N 1
ATOM 748 C CA . PHE A 1 100 ? 0.457 -1.470 -4.864 1.00 94.25 100 PHE A CA 1
ATOM 749 C C . PHE A 1 100 ? -0.797 -0.734 -5.353 1.00 94.25 100 PHE A C 1
ATOM 751 O O . PHE A 1 100 ? -0.810 0.493 -5.472 1.00 94.25 100 PHE A O 1
ATOM 758 N N . SER A 1 101 ? -1.860 -1.503 -5.594 1.00 93.62 101 SER A N 1
ATOM 759 C CA . SER A 1 101 ? -3.218 -1.027 -5.861 1.00 93.62 101 SER A CA 1
ATOM 760 C C . SER A 1 101 ? -4.133 -1.306 -4.668 1.00 93.62 101 SER A C 1
ATOM 762 O O . SER A 1 101 ? -4.438 -2.455 -4.361 1.00 93.62 101 SER A O 1
ATOM 764 N N . THR A 1 102 ? -4.662 -0.260 -4.046 1.00 93.19 102 THR A N 1
ATOM 765 C CA . THR A 1 102 ? -5.694 -0.324 -2.996 1.00 93.19 102 THR A CA 1
ATOM 766 C C . THR A 1 102 ? -7.050 -0.810 -3.515 1.00 93.19 102 THR A C 1
ATOM 768 O O . THR A 1 102 ? -7.898 -1.252 -2.736 1.00 93.19 102 THR A O 1
ATOM 771 N N . VAL A 1 103 ? -7.269 -0.758 -4.833 1.00 91.56 103 VAL A N 1
ATOM 772 C CA . VAL A 1 103 ? -8.514 -1.192 -5.481 1.00 91.56 103 VAL A CA 1
ATOM 773 C C . VAL A 1 103 ? -8.551 -2.712 -5.623 1.00 91.56 103 VAL A C 1
ATOM 775 O O . VAL A 1 103 ? -9.540 -3.347 -5.231 1.00 91.56 103 VAL A O 1
ATOM 778 N N . THR A 1 104 ? -7.474 -3.278 -6.176 1.00 92.00 104 THR A N 1
ATOM 779 C CA . THR A 1 104 ? -7.398 -4.688 -6.593 1.00 92.00 104 THR A CA 1
ATOM 780 C C . THR A 1 104 ? -6.514 -5.546 -5.692 1.00 92.00 104 THR A C 1
ATOM 782 O O . THR A 1 104 ? -6.682 -6.762 -5.660 1.00 92.00 104 THR A O 1
ATOM 785 N N . GLY A 1 105 ? -5.586 -4.943 -4.949 1.00 92.69 105 GLY A N 1
ATOM 786 C CA . GLY A 1 105 ? -4.547 -5.654 -4.207 1.00 92.69 105 GLY A CA 1
ATOM 787 C C . GLY A 1 105 ? -3.326 -6.050 -5.035 1.00 92.69 105 GLY A C 1
ATOM 788 O O . GLY A 1 105 ? -2.410 -6.666 -4.495 1.00 92.69 105 GLY A O 1
ATOM 789 N N . ALA A 1 106 ? -3.303 -5.733 -6.333 1.00 93.25 106 ALA A N 1
ATOM 790 C CA . ALA A 1 106 ? -2.188 -6.077 -7.207 1.00 93.25 106 ALA A CA 1
ATOM 791 C C . ALA A 1 106 ? -0.913 -5.308 -6.830 1.00 93.25 106 ALA A C 1
ATOM 793 O O . ALA A 1 106 ? -0.974 -4.144 -6.424 1.00 93.25 106 ALA A O 1
ATOM 794 N N . VAL A 1 107 ? 0.243 -5.947 -7.026 1.00 94.00 107 VAL A N 1
ATOM 795 C CA . VAL A 1 107 ? 1.564 -5.325 -6.894 1.00 94.00 107 VAL A CA 1
ATOM 796 C C . VAL A 1 107 ? 2.250 -5.371 -8.256 1.00 94.00 107 VAL A C 1
ATOM 798 O O . VAL A 1 107 ? 2.521 -6.438 -8.794 1.00 94.00 107 VAL A O 1
ATOM 801 N N . ASN A 1 108 ? 2.528 -4.203 -8.822 1.00 93.44 108 ASN A N 1
ATOM 802 C CA . ASN A 1 108 ? 3.051 -4.043 -10.172 1.00 93.44 108 ASN A CA 1
ATOM 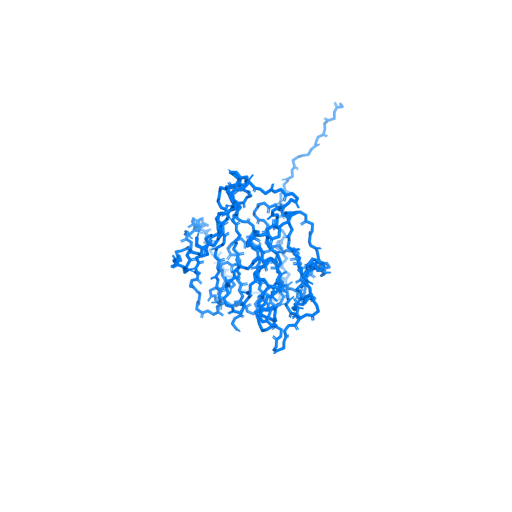803 C C . ASN A 1 108 ? 4.486 -3.511 -10.152 1.00 93.44 108 ASN A C 1
ATOM 805 O O . ASN A 1 108 ? 4.898 -2.821 -9.215 1.00 93.44 108 ASN A O 1
ATOM 809 N N . SER A 1 109 ? 5.262 -3.814 -11.190 1.00 93.38 109 SER A N 1
ATOM 810 C CA . SER A 1 109 ? 6.576 -3.201 -11.405 1.00 93.38 109 SER A CA 1
ATOM 811 C C . SER A 1 109 ? 6.456 -1.929 -12.248 1.00 93.38 109 SER A C 1
ATOM 813 O O . SER A 1 109 ? 5.484 -1.743 -12.985 1.00 93.38 109 SER A O 1
ATOM 815 N N . ILE A 1 110 ? 7.460 -1.054 -12.173 1.00 92.19 110 ILE A N 1
ATOM 816 C CA . ILE A 1 110 ? 7.533 0.148 -13.020 1.00 92.19 110 ILE A CA 1
ATOM 817 C C . ILE A 1 110 ? 7.628 -0.254 -14.493 1.00 92.19 110 ILE A C 1
ATOM 819 O O . ILE A 1 110 ? 6.937 0.323 -15.330 1.00 92.19 110 ILE A O 1
ATOM 823 N N . GLN A 1 111 ? 8.438 -1.273 -14.807 1.00 93.25 111 GLN A N 1
ATOM 824 C CA . GLN A 1 111 ? 8.560 -1.802 -16.167 1.00 93.25 111 GLN A CA 1
ATOM 825 C C . GLN A 1 111 ? 7.197 -2.255 -16.706 1.00 93.25 111 GLN A C 1
ATOM 827 O O . GLN A 1 111 ? 6.849 -1.897 -17.828 1.00 93.25 111 GLN A O 1
ATOM 832 N N . TYR A 1 112 ? 6.405 -2.987 -15.918 1.00 93.62 112 TYR A N 1
ATOM 833 C CA . TYR A 1 112 ? 5.070 -3.415 -16.338 1.00 93.62 112 TYR A CA 1
ATOM 834 C C . TYR A 1 112 ? 4.139 -2.218 -16.581 1.00 93.62 112 TYR A C 1
ATOM 836 O O . TYR A 1 112 ? 3.538 -2.114 -17.649 1.00 93.62 112 TYR A O 1
ATOM 844 N N . LEU A 1 113 ? 4.066 -1.275 -15.633 1.00 92.06 113 LEU A N 1
ATOM 845 C CA . LEU A 1 113 ? 3.183 -0.107 -15.739 1.00 92.06 113 LEU A CA 1
ATOM 846 C C . LEU A 1 113 ? 3.546 0.821 -16.912 1.00 92.06 113 LEU A C 1
ATOM 848 O O . LEU A 1 113 ? 2.663 1.387 -17.559 1.00 92.06 113 LEU A O 1
ATOM 852 N N . ASN A 1 114 ? 4.833 0.941 -17.242 1.00 92.62 114 ASN A N 1
ATOM 853 C CA . ASN A 1 114 ? 5.289 1.710 -18.402 1.00 92.62 114 ASN A CA 1
ATOM 854 C C . ASN A 1 114 ? 4.908 1.054 -19.740 1.00 92.62 114 ASN A C 1
ATOM 856 O O . ASN A 1 114 ? 4.671 1.766 -20.712 1.00 92.62 114 ASN A O 1
ATOM 860 N N . ASN A 1 115 ? 4.792 -0.276 -19.786 1.00 91.56 115 ASN A N 1
ATOM 861 C CA . ASN A 1 115 ? 4.517 -1.041 -21.010 1.00 91.56 115 ASN A CA 1
ATOM 862 C C . ASN A 1 115 ? 3.055 -1.502 -21.145 1.00 91.56 115 ASN A C 1
ATOM 864 O O . ASN A 1 115 ? 2.736 -2.313 -22.010 1.00 91.56 115 ASN A O 1
ATOM 868 N N . THR A 1 116 ? 2.152 -1.001 -20.304 1.00 90.00 116 THR A N 1
ATOM 869 C CA . THR A 1 116 ? 0.733 -1.383 -20.313 1.00 90.00 116 THR A CA 1
ATOM 870 C C . THR A 1 116 ? -0.192 -0.180 -20.534 1.00 90.00 116 THR A C 1
ATOM 872 O O . THR A 1 116 ? 0.268 0.933 -20.781 1.00 90.00 116 THR A O 1
ATOM 875 N N . SER A 1 117 ? -1.513 -0.372 -20.484 1.00 87.31 117 SER A N 1
ATOM 876 C CA . SER A 1 117 ? -2.496 0.707 -20.660 1.00 87.31 117 SER A CA 1
ATOM 877 C C . SER A 1 117 ? -2.501 1.709 -19.494 1.00 87.31 117 SER A C 1
ATOM 879 O O . SER A 1 117 ? -2.085 1.399 -18.380 1.00 87.31 117 SER A O 1
ATOM 881 N N . TRP A 1 118 ? -3.012 2.922 -19.733 1.00 85.56 118 TRP A N 1
ATOM 882 C CA . TRP A 1 118 ? -3.155 3.955 -18.695 1.00 85.56 118 TRP A CA 1
ATOM 883 C C . TRP A 1 118 ? -4.043 3.520 -17.522 1.00 85.56 118 TRP A C 1
ATOM 885 O O . TRP A 1 118 ? -3.768 3.892 -16.385 1.00 85.56 118 TRP A O 1
ATOM 895 N N . GLY A 1 119 ? -5.061 2.689 -17.775 1.00 82.94 119 GLY A N 1
ATOM 896 C CA . GLY A 1 119 ? -5.969 2.208 -16.730 1.00 82.94 119 GLY A CA 1
ATOM 897 C C . GLY A 1 119 ? -5.275 1.366 -15.655 1.00 82.94 119 GLY A C 1
ATOM 898 O O . GLY A 1 119 ? -5.683 1.381 -14.497 1.00 82.94 119 GLY A O 1
ATOM 899 N N . ASN A 1 120 ? -4.184 0.675 -15.995 1.00 84.00 120 ASN A N 1
ATOM 900 C CA . ASN A 1 120 ? -3.402 -0.061 -15.000 1.00 84.00 120 ASN A CA 1
ATOM 901 C C . ASN A 1 120 ? -2.608 0.881 -14.084 1.00 84.00 120 ASN A C 1
ATOM 903 O O . ASN A 1 120 ? -2.490 0.603 -12.893 1.00 84.00 120 ASN A O 1
ATOM 907 N N . THR A 1 121 ? -2.119 2.010 -14.607 1.00 85.00 121 THR A N 1
ATOM 908 C CA . THR A 1 121 ? -1.446 3.038 -13.798 1.00 85.00 121 THR A CA 1
ATOM 909 C C . THR A 1 121 ? -2.435 3.825 -12.937 1.00 85.00 121 THR A C 1
ATOM 911 O O . THR A 1 121 ? -2.125 4.118 -11.791 1.00 85.00 121 THR A O 1
ATOM 914 N N . ASP A 1 122 ? -3.645 4.098 -13.432 1.00 86.12 122 ASP A N 1
ATOM 915 C CA . ASP A 1 122 ? -4.700 4.792 -12.666 1.00 86.12 122 ASP A CA 1
ATOM 916 C C . ASP A 1 122 ? -5.196 3.974 -11.452 1.00 86.12 122 ASP A C 1
ATOM 918 O O . ASP A 1 122 ? -5.631 4.505 -10.425 1.00 86.12 122 ASP A O 1
ATOM 922 N N . ASN A 1 123 ? -5.079 2.647 -11.536 1.00 87.38 123 ASN A N 1
ATOM 923 C CA . ASN A 1 123 ? -5.374 1.737 -10.432 1.00 87.38 123 ASN A CA 1
ATOM 924 C C . ASN A 1 123 ? -4.213 1.563 -9.444 1.00 87.38 123 ASN A C 1
ATOM 926 O O . ASN A 1 123 ? -4.418 0.958 -8.393 1.00 87.38 123 ASN A O 1
ATOM 930 N N . ALA A 1 124 ? -3.016 2.059 -9.750 1.00 89.81 124 ALA A N 1
ATOM 931 C CA . ALA A 1 124 ? -1.877 2.034 -8.843 1.00 89.81 124 ALA A CA 1
ATOM 932 C C . ALA A 1 124 ? -1.891 3.258 -7.909 1.00 89.81 124 ALA A C 1
ATOM 934 O O . ALA A 1 124 ? -2.286 4.351 -8.314 1.00 89.81 124 ALA A O 1
ATOM 935 N N . ASP A 1 125 ? -1.467 3.072 -6.655 1.00 91.88 125 ASP A N 1
ATOM 936 C CA . ASP A 1 125 ? -1.550 4.111 -5.618 1.00 91.88 125 ASP A CA 1
ATOM 937 C C . ASP A 1 125 ? -0.179 4.473 -5.037 1.00 91.88 125 ASP A C 1
ATOM 939 O O . ASP A 1 125 ? 0.202 5.639 -5.001 1.00 91.88 125 ASP A O 1
ATOM 943 N N . PHE A 1 126 ? 0.598 3.488 -4.579 1.00 91.44 126 PHE A N 1
ATOM 944 C CA . PHE A 1 126 ? 1.877 3.773 -3.925 1.00 91.44 126 PHE A CA 1
ATOM 945 C C . PHE A 1 126 ? 2.870 2.620 -4.002 1.00 91.44 126 PHE A C 1
ATOM 947 O O . PHE A 1 126 ? 2.516 1.444 -4.030 1.00 91.44 126 PHE A O 1
ATOM 954 N N . MET A 1 127 ? 4.151 2.966 -3.988 1.00 90.81 127 MET A N 1
ATOM 955 C CA . MET A 1 127 ? 5.270 2.046 -3.904 1.00 90.81 127 MET A CA 1
ATOM 956 C C . MET A 1 127 ? 5.519 1.617 -2.452 1.00 90.81 127 MET A C 1
ATOM 958 O O . MET A 1 127 ? 5.593 2.455 -1.558 1.00 90.81 127 MET A O 1
ATOM 962 N N . LEU A 1 128 ? 5.680 0.311 -2.230 1.00 88.44 128 LEU A N 1
ATOM 963 C CA . LEU A 1 128 ? 5.842 -0.332 -0.922 1.00 88.44 128 LEU A CA 1
ATOM 964 C C . LEU A 1 128 ? 7.220 -0.944 -0.677 1.00 88.44 128 LEU A C 1
ATOM 966 O O . LEU A 1 128 ? 7.480 -1.382 0.443 1.00 88.44 128 LEU A O 1
ATOM 970 N N . TYR A 1 129 ? 8.081 -1.041 -1.693 1.00 78.38 129 TYR A N 1
ATOM 971 C CA . TYR A 1 129 ? 9.293 -1.865 -1.618 1.00 78.38 129 TYR A CA 1
ATOM 972 C C . TYR A 1 129 ? 10.607 -1.087 -1.750 1.00 78.38 129 TYR A C 1
ATOM 974 O O . TYR A 1 129 ? 11.551 -1.348 -1.007 1.00 78.38 129 TYR A O 1
ATOM 982 N N . PHE A 1 130 ? 10.722 -0.116 -2.649 1.00 68.62 130 PHE A N 1
ATOM 983 C CA . PHE A 1 130 ? 12.032 0.485 -2.900 1.00 68.62 130 PHE A CA 1
ATOM 984 C C . PHE A 1 130 ? 12.446 1.497 -1.816 1.00 68.62 130 PHE A C 1
ATOM 986 O O . PHE A 1 130 ? 11.605 2.189 -1.243 1.00 68.62 130 PHE A O 1
ATOM 993 N N . GLY A 1 131 ? 13.746 1.561 -1.499 1.00 63.00 131 GLY A N 1
ATOM 994 C CA . GLY A 1 131 ? 14.317 2.533 -0.552 1.00 63.00 131 GLY A CA 1
ATOM 995 C C . GLY A 1 131 ? 13.766 2.467 0.877 1.00 63.00 131 GLY A C 1
ATOM 996 O O . GLY A 1 131 ? 13.784 3.474 1.572 1.00 63.00 131 GLY A O 1
ATOM 997 N N . LEU A 1 132 ? 13.228 1.312 1.293 1.00 64.06 132 LEU A N 1
ATOM 998 C CA . LEU A 1 132 ? 12.602 1.108 2.609 1.00 64.06 132 LEU A CA 1
ATOM 999 C C . LEU A 1 132 ? 11.480 2.107 2.944 1.00 64.06 132 LEU A C 1
ATOM 1001 O O . LEU A 1 132 ? 11.247 2.378 4.116 1.00 64.06 132 LEU A O 1
ATOM 1005 N N . LYS A 1 133 ? 10.773 2.648 1.946 1.00 72.94 133 LYS A N 1
ATOM 1006 C CA . LYS A 1 133 ? 9.747 3.679 2.161 1.00 72.94 133 LYS A CA 1
ATOM 1007 C C . LYS A 1 133 ? 8.440 3.387 1.429 1.00 72.94 133 LYS A C 1
ATOM 1009 O O . LYS A 1 133 ? 8.439 2.712 0.401 1.00 72.94 133 LYS A O 1
ATOM 1014 N N . ALA A 1 134 ? 7.351 3.934 1.974 1.00 75.12 134 ALA A N 1
ATOM 1015 C CA . ALA A 1 134 ? 6.097 4.134 1.251 1.00 75.12 134 ALA A CA 1
ATOM 1016 C C . ALA A 1 134 ? 6.224 5.433 0.481 1.00 75.12 134 ALA A C 1
ATOM 1018 O O . ALA A 1 134 ? 6.611 6.449 1.073 1.00 75.12 134 ALA A O 1
ATOM 1019 N N . THR A 1 135 ? 5.865 5.424 -0.795 1.00 79.06 135 THR A N 1
ATOM 1020 C CA . THR A 1 135 ? 5.734 6.680 -1.522 1.00 79.06 135 THR A CA 1
ATOM 1021 C C . THR A 1 135 ? 4.791 6.589 -2.707 1.00 79.06 135 THR A C 1
ATOM 1023 O O . THR A 1 135 ? 4.758 5.571 -3.391 1.00 79.06 135 THR A O 1
ATOM 1026 N N . SER A 1 136 ? 4.045 7.659 -2.965 1.00 79.25 136 SER A N 1
ATOM 1027 C CA . SER A 1 136 ? 3.339 7.858 -4.235 1.00 79.25 136 SER A CA 1
ATOM 1028 C C . SER A 1 136 ? 4.200 8.570 -5.287 1.00 79.25 136 SER A C 1
ATOM 1030 O O . SER A 1 136 ? 3.789 8.709 -6.431 1.00 79.25 136 SER A O 1
ATOM 1032 N N . GLU A 1 137 ? 5.416 9.001 -4.949 1.00 81.69 137 GLU A N 1
ATOM 1033 C CA . GLU A 1 137 ? 6.333 9.651 -5.886 1.00 81.69 137 GLU A CA 1
ATOM 1034 C C . GLU A 1 137 ? 7.196 8.600 -6.590 1.00 81.69 137 GLU A C 1
ATOM 1036 O O . GLU A 1 137 ? 8.194 8.110 -6.055 1.00 81.69 137 GLU A O 1
ATOM 1041 N N . VAL A 1 138 ? 6.807 8.241 -7.813 1.00 82.31 138 VAL A N 1
ATOM 1042 C CA . VAL A 1 138 ? 7.535 7.273 -8.644 1.00 82.31 138 VAL A CA 1
ATOM 1043 C C . VAL A 1 138 ? 8.011 7.964 -9.921 1.00 82.31 138 VAL A C 1
ATOM 1045 O O . VAL A 1 138 ? 7.343 7.933 -10.951 1.00 82.31 138 VAL A O 1
ATOM 1048 N N . SER A 1 139 ? 9.175 8.614 -9.865 1.00 81.56 139 SER A N 1
ATOM 1049 C CA . SER A 1 139 ? 9.658 9.490 -10.947 1.00 81.56 139 SER A CA 1
ATOM 1050 C C . SER A 1 139 ? 9.999 8.768 -12.258 1.00 81.56 139 SER A C 1
ATOM 1052 O O . SER A 1 139 ? 10.035 9.389 -13.314 1.00 81.56 139 SER A O 1
ATOM 1054 N N . GLN A 1 140 ? 10.219 7.455 -12.223 1.00 84.50 140 GLN A N 1
ATOM 1055 C CA . GLN A 1 140 ? 10.539 6.624 -13.392 1.00 84.50 140 GLN A CA 1
ATOM 1056 C C . GLN A 1 140 ? 9.293 6.064 -14.094 1.00 84.50 140 GLN A C 1
ATOM 1058 O O . GLN A 1 140 ? 9.389 5.307 -15.066 1.00 84.50 140 GLN A O 1
ATOM 1063 N N . LEU A 1 141 ? 8.113 6.418 -13.594 1.00 85.81 141 LEU A N 1
ATOM 1064 C CA . LEU A 1 141 ? 6.833 6.053 -14.169 1.00 85.81 141 LEU A CA 1
ATOM 1065 C C . LEU A 1 141 ? 6.516 7.066 -15.281 1.00 85.81 141 LEU A C 1
ATOM 1067 O O . LEU A 1 141 ? 6.265 8.238 -15.026 1.00 85.81 141 LEU A O 1
ATOM 1071 N N . THR A 1 142 ? 6.519 6.617 -16.536 1.00 87.75 142 THR A N 1
ATOM 1072 C CA . THR A 1 142 ? 6.239 7.461 -17.721 1.00 87.75 142 THR A CA 1
ATOM 1073 C C . THR A 1 142 ? 4.875 8.146 -17.653 1.00 87.75 142 THR A C 1
ATOM 1075 O O . THR A 1 142 ? 4.675 9.209 -18.230 1.00 87.75 142 THR A O 1
ATOM 1078 N N . LYS A 1 143 ? 3.945 7.532 -16.918 1.00 85.31 143 LYS A N 1
ATOM 1079 C CA . LYS A 1 143 ? 2.574 7.990 -16.681 1.00 85.31 143 LYS A CA 1
ATOM 1080 C C . LYS A 1 143 ? 2.376 8.360 -15.210 1.00 85.31 143 LYS A C 1
ATOM 1082 O O . LYS A 1 143 ? 1.333 8.061 -14.639 1.00 85.31 143 LYS A O 1
ATOM 1087 N N . ALA A 1 144 ? 3.394 8.938 -14.566 1.00 82.62 144 ALA A N 1
ATOM 1088 C CA . ALA A 1 144 ? 3.346 9.289 -13.143 1.00 82.62 144 ALA A CA 1
ATOM 1089 C C . ALA A 1 144 ? 2.138 10.173 -12.793 1.00 82.62 144 ALA A C 1
ATOM 1091 O O . ALA A 1 144 ? 1.542 9.994 -11.740 1.00 82.62 144 ALA A O 1
ATOM 1092 N N . ASN A 1 145 ? 1.719 11.053 -13.707 1.00 83.69 145 ASN A N 1
ATOM 1093 C CA . ASN A 1 145 ? 0.538 11.907 -13.554 1.00 83.69 145 ASN A CA 1
ATOM 1094 C C . ASN A 1 145 ? -0.803 11.148 -13.493 1.00 83.69 145 ASN A C 1
ATOM 1096 O O . ASN A 1 145 ? -1.814 11.738 -13.124 1.00 83.69 145 ASN A O 1
ATOM 1100 N N . ALA A 1 146 ? -0.839 9.874 -13.890 1.00 83.31 146 ALA A N 1
ATOM 1101 C CA . ALA A 1 146 ? -2.021 9.027 -13.753 1.00 83.31 146 ALA A CA 1
ATOM 1102 C C . ALA A 1 146 ? -2.106 8.352 -12.377 1.00 83.31 146 ALA A C 1
ATOM 1104 O O . ALA A 1 146 ? -3.191 7.929 -11.980 1.00 83.31 146 ALA A O 1
ATOM 1105 N N . LEU A 1 147 ? -0.982 8.241 -11.659 1.00 84.38 147 LEU A N 1
ATOM 1106 C CA . LEU A 1 147 ? -0.953 7.654 -10.326 1.00 84.38 147 LEU A CA 1
ATOM 1107 C C . LEU A 1 147 ? -1.739 8.549 -9.363 1.00 84.38 147 LEU A C 1
ATOM 1109 O O . LEU A 1 147 ? -1.609 9.773 -9.394 1.00 84.38 147 LEU A O 1
ATOM 1113 N N . LYS A 1 148 ? -2.546 7.946 -8.493 1.00 88.12 148 LYS A N 1
ATOM 1114 C CA . LYS A 1 148 ? -3.215 8.703 -7.433 1.00 88.12 148 LYS A CA 1
ATOM 1115 C C . LYS A 1 148 ? -2.223 8.992 -6.323 1.00 88.12 148 LYS A C 1
ATOM 1117 O O . LYS A 1 148 ? -1.562 8.079 -5.829 1.00 88.12 148 LYS A O 1
ATOM 1122 N N . GLU A 1 149 ? -2.138 10.254 -5.919 1.00 90.25 149 GLU A N 1
ATOM 1123 C CA . GLU A 1 149 ? -1.328 10.610 -4.763 1.00 90.25 149 GLU A CA 1
ATOM 1124 C C . GLU A 1 149 ? -1.841 9.876 -3.526 1.00 90.25 149 GLU A C 1
ATOM 1126 O O . GLU A 1 149 ? -3.043 9.661 -3.332 1.00 90.25 149 GLU A O 1
ATOM 1131 N N . THR A 1 150 ? -0.893 9.424 -2.712 1.00 92.62 150 THR A N 1
ATOM 1132 C CA . THR A 1 150 ? -1.183 8.784 -1.440 1.00 92.62 150 THR A CA 1
ATOM 1133 C C . THR A 1 150 ? -0.350 9.456 -0.380 1.00 92.62 150 THR A C 1
ATOM 1135 O O . THR A 1 150 ? 0.881 9.448 -0.413 1.00 92.62 150 THR A O 1
ATOM 1138 N N . HIS A 1 151 ? -1.043 10.000 0.601 1.00 92.94 151 HIS A N 1
ATOM 1139 C CA . HIS A 1 151 ? -0.433 10.649 1.733 1.00 92.94 151 HIS A CA 1
ATOM 1140 C C . HIS A 1 151 ? -0.473 9.717 2.928 1.00 92.94 151 HIS A C 1
ATOM 1142 O O . HIS A 1 151 ? -1.467 9.044 3.194 1.00 92.94 151 HIS A O 1
ATOM 1148 N N . PHE A 1 152 ? 0.612 9.710 3.683 1.00 92.75 152 PHE A N 1
ATOM 1149 C CA . PHE A 1 152 ? 0.788 8.848 4.836 1.00 92.75 152 PHE A CA 1
ATOM 1150 C C . PHE A 1 152 ? 0.937 9.693 6.102 1.00 92.75 152 PHE A C 1
ATOM 1152 O O . PHE A 1 152 ? 1.479 10.803 6.074 1.00 92.75 152 PHE A O 1
ATOM 1159 N N . LYS A 1 153 ? 0.573 9.118 7.247 1.00 92.75 153 LYS A N 1
ATOM 1160 C CA . LYS A 1 153 ? 0.904 9.587 8.601 1.00 92.75 153 LYS A CA 1
ATOM 1161 C C . LYS A 1 153 ? 1.351 8.397 9.441 1.00 92.75 153 LYS A C 1
ATOM 1163 O O . LYS A 1 153 ? 0.771 7.321 9.316 1.00 92.75 153 LYS A O 1
ATOM 1168 N N . LEU A 1 154 ? 2.402 8.558 10.248 1.00 92.06 154 LEU A N 1
ATOM 1169 C CA . LEU A 1 154 ? 2.728 7.520 11.224 1.00 92.06 154 LEU A CA 1
ATOM 1170 C C . LEU A 1 154 ? 1.616 7.540 12.280 1.00 92.06 154 LEU A C 1
ATOM 1172 O O . LEU A 1 154 ? 1.053 8.586 12.598 1.00 92.06 154 LEU A O 1
ATOM 1176 N N . SER A 1 155 ? 1.229 6.359 12.736 1.00 92.88 155 SER A N 1
ATOM 1177 C CA . SER A 1 155 ? 0.122 6.176 13.656 1.00 92.88 155 SER A CA 1
ATOM 1178 C C . SER A 1 155 ? 0.619 5.624 14.983 1.00 92.88 155 SER A C 1
ATOM 1180 O O . SER A 1 155 ? 1.556 4.829 15.031 1.00 92.88 155 SER A O 1
ATOM 1182 N N . SER A 1 156 ? -0.054 6.014 16.062 1.00 93.69 156 SER A N 1
ATOM 1183 C CA . SER A 1 156 ? 0.094 5.398 17.381 1.00 93.69 156 SER A CA 1
ATOM 1184 C C . SER A 1 156 ? -0.747 4.128 17.545 1.00 93.69 156 SER A C 1
ATOM 1186 O O . SER A 1 156 ? -0.700 3.517 18.612 1.00 93.69 156 SER A O 1
ATOM 1188 N N . MET A 1 157 ? -1.511 3.728 16.517 1.00 95.06 157 MET A N 1
ATOM 1189 C CA . MET A 1 157 ? -2.287 2.489 16.532 1.00 95.06 157 MET A CA 1
ATOM 1190 C C . MET A 1 157 ? -1.389 1.296 16.849 1.00 95.06 157 MET A C 1
ATOM 1192 O O . MET A 1 157 ? -0.322 1.119 16.260 1.00 95.06 157 MET A O 1
ATOM 1196 N N . THR A 1 158 ? -1.852 0.444 17.754 1.00 96.06 158 THR A N 1
ATOM 1197 C CA . THR A 1 158 ? -1.248 -0.861 18.002 1.00 96.06 158 THR A CA 1
ATOM 1198 C C . THR A 1 158 ? -1.700 -1.878 16.953 1.00 96.06 158 THR A C 1
ATOM 1200 O O . THR A 1 158 ? -2.631 -1.651 16.177 1.00 96.06 158 THR A O 1
ATOM 1203 N N . VAL A 1 159 ? -1.071 -3.056 16.949 1.00 95.19 159 VAL A N 1
ATOM 1204 C CA . VAL A 1 159 ? -1.515 -4.190 16.117 1.00 95.19 159 VAL A CA 1
ATOM 1205 C C . VAL A 1 159 ? -2.958 -4.586 16.449 1.00 95.19 159 VAL A C 1
ATOM 1207 O O . VAL A 1 159 ? -3.731 -4.900 15.546 1.00 95.19 159 VAL A O 1
ATOM 1210 N N . THR A 1 160 ? -3.331 -4.528 17.730 1.00 95.88 160 THR A N 1
ATOM 1211 C CA . THR A 1 160 ? -4.695 -4.807 18.190 1.00 95.88 160 THR A CA 1
ATOM 1212 C C . THR A 1 160 ? -5.678 -3.763 17.669 1.00 95.88 160 THR A C 1
ATOM 1214 O O . THR A 1 160 ? -6.735 -4.133 17.162 1.00 95.88 160 THR A O 1
ATOM 1217 N N . ASP A 1 161 ? -5.317 -2.477 17.715 1.00 96.38 161 ASP A N 1
ATOM 1218 C CA . ASP A 1 161 ? -6.163 -1.402 17.183 1.00 96.38 161 ASP A CA 1
ATOM 1219 C C . ASP A 1 161 ? -6.362 -1.548 15.676 1.00 96.38 161 ASP A C 1
ATOM 1221 O O . ASP A 1 161 ? -7.478 -1.395 15.192 1.00 96.38 161 ASP A O 1
ATOM 1225 N N . LEU A 1 162 ? -5.303 -1.894 14.936 1.00 95.69 162 LEU A N 1
ATOM 1226 C CA . LEU A 1 162 ? -5.371 -2.148 13.496 1.00 95.69 162 LEU A CA 1
ATOM 1227 C C . LEU A 1 162 ? -6.310 -3.313 13.167 1.00 95.69 162 LEU A C 1
ATOM 1229 O O . LEU A 1 162 ? -7.168 -3.175 12.297 1.00 95.69 162 LEU A O 1
ATOM 1233 N N . ALA A 1 163 ? -6.176 -4.443 13.864 1.00 94.31 163 ALA A N 1
ATOM 1234 C CA . ALA A 1 163 ? -7.041 -5.600 13.650 1.00 94.31 163 ALA A CA 1
ATOM 1235 C C . ALA A 1 163 ? -8.507 -5.282 13.992 1.00 94.31 163 ALA A C 1
ATOM 1237 O O . ALA A 1 163 ? -9.411 -5.605 13.220 1.00 94.31 163 ALA A O 1
ATOM 1238 N N . ASN A 1 164 ? -8.744 -4.591 15.111 1.00 94.94 164 ASN A N 1
ATOM 1239 C CA . ASN A 1 164 ? -10.078 -4.172 15.533 1.00 94.94 164 ASN A CA 1
ATOM 1240 C C . ASN A 1 164 ? -10.705 -3.167 14.551 1.00 94.94 164 ASN A C 1
ATOM 1242 O O . ASN A 1 164 ? -11.865 -3.316 14.172 1.00 94.94 164 ASN A O 1
ATOM 1246 N N . ALA A 1 165 ? -9.932 -2.180 14.093 1.00 95.69 165 ALA A N 1
ATOM 1247 C CA . ALA A 1 165 ? -10.331 -1.224 13.064 1.00 95.69 165 ALA A CA 1
ATOM 1248 C C . ALA A 1 165 ? -10.767 -1.940 11.784 1.00 95.69 165 ALA A C 1
ATOM 1250 O O . ALA A 1 165 ? -11.872 -1.730 11.293 1.00 95.69 165 ALA A O 1
ATOM 1251 N N . ALA A 1 166 ? -9.921 -2.836 11.278 1.00 95.25 166 ALA A N 1
ATOM 1252 C CA . ALA A 1 166 ? -10.174 -3.576 10.052 1.00 95.25 166 ALA A CA 1
ATOM 1253 C C . ALA A 1 166 ? -11.441 -4.446 10.138 1.00 95.25 166 ALA A C 1
ATOM 1255 O O . ALA A 1 166 ? -12.232 -4.497 9.193 1.00 95.25 166 ALA A O 1
ATOM 1256 N N . GLN A 1 167 ? -11.652 -5.107 11.279 1.00 95.38 167 GLN A N 1
ATOM 1257 C CA . GLN A 1 167 ? -12.763 -6.033 11.477 1.00 95.38 167 GLN A CA 1
ATOM 1258 C C . GLN A 1 167 ? -14.086 -5.313 11.763 1.00 95.38 167 GLN A C 1
ATOM 1260 O O . GLN A 1 167 ? -15.110 -5.630 11.154 1.00 95.38 167 GLN A O 1
ATOM 1265 N N . ASN A 1 168 ? -14.066 -4.341 12.675 1.00 95.56 168 ASN A N 1
ATOM 1266 C CA . ASN A 1 168 ? -15.275 -3.829 13.314 1.00 95.56 168 ASN A CA 1
ATOM 1267 C C . ASN A 1 168 ? -15.632 -2.404 12.882 1.00 95.56 168 ASN A C 1
ATOM 1269 O O . ASN A 1 168 ? -16.814 -2.105 12.740 1.00 95.56 168 ASN A O 1
ATOM 1273 N N . ASN A 1 169 ? -14.651 -1.526 12.651 1.00 95.75 169 ASN A N 1
ATOM 1274 C CA . ASN A 1 169 ? -14.921 -0.122 12.324 1.00 95.75 169 ASN A CA 1
ATOM 1275 C C . ASN A 1 169 ? -13.800 0.521 11.481 1.00 95.75 169 ASN A C 1
ATOM 1277 O O . ASN A 1 169 ? -12.990 1.288 12.009 1.00 95.75 169 ASN A O 1
ATOM 1281 N N . PRO A 1 170 ? -13.749 0.264 10.163 1.00 95.81 170 PRO A N 1
ATOM 1282 C CA . PRO A 1 170 ? -12.673 0.763 9.303 1.00 95.81 170 PRO A CA 1
ATOM 1283 C C . PRO A 1 170 ? -12.726 2.278 9.080 1.00 95.81 170 PRO A C 1
ATOM 1285 O O . PRO A 1 170 ? -11.733 2.865 8.657 1.00 95.81 170 PRO A O 1
ATOM 1288 N N . ASN A 1 171 ? -13.836 2.943 9.422 1.00 96.19 171 ASN A N 1
ATOM 1289 C CA . ASN A 1 171 ? -13.932 4.406 9.377 1.00 96.19 171 ASN A CA 1
ATOM 1290 C C . ASN A 1 171 ? -12.928 5.077 10.332 1.00 96.19 171 ASN A C 1
ATOM 1292 O O . ASN A 1 171 ? -12.577 6.243 10.147 1.00 96.19 171 ASN A O 1
ATOM 1296 N N . ILE A 1 172 ? -12.419 4.341 11.328 1.00 95.81 172 ILE A N 1
ATOM 1297 C CA . ILE A 1 172 ? -11.393 4.842 12.241 1.00 95.81 172 ILE A CA 1
ATOM 1298 C C . ILE A 1 172 ? -10.079 5.174 11.523 1.00 95.81 172 ILE A C 1
ATOM 1300 O O . ILE A 1 172 ? -9.363 6.054 11.988 1.00 95.81 172 ILE A O 1
ATOM 1304 N N . PHE A 1 173 ? -9.775 4.556 10.372 1.00 97.00 173 PHE A N 1
ATOM 1305 C CA . PHE A 1 173 ? -8.594 4.928 9.586 1.00 97.00 173 PHE A CA 1
ATOM 1306 C C . PHE A 1 173 ? -8.670 6.385 9.126 1.00 97.00 173 PHE A C 1
ATOM 1308 O O . PHE A 1 173 ? -7.688 7.113 9.250 1.00 97.00 173 PHE A O 1
ATOM 1315 N N . GLY A 1 174 ? -9.849 6.827 8.674 1.00 96.88 174 GLY A N 1
ATOM 1316 C CA . GLY A 1 174 ? -10.095 8.224 8.323 1.00 96.88 174 GLY A CA 1
ATOM 1317 C C . GLY A 1 174 ? -9.967 9.151 9.526 1.00 96.88 174 GLY A C 1
ATOM 1318 O O . GLY A 1 174 ? -9.258 10.147 9.453 1.00 96.88 174 GLY A O 1
ATOM 1319 N N . LEU A 1 175 ? -10.564 8.792 10.666 1.00 95.50 175 LEU A N 1
ATOM 1320 C CA . LEU A 1 175 ? -10.466 9.597 11.891 1.00 95.50 175 LEU A CA 1
ATOM 1321 C C . LEU A 1 175 ? -9.019 9.758 12.370 1.00 95.50 175 LEU A C 1
ATOM 1323 O O . LEU A 1 175 ? -8.588 10.871 12.658 1.00 95.50 175 LEU A O 1
ATOM 1327 N N . VAL A 1 176 ? -8.254 8.665 12.422 1.00 95.25 176 VAL A N 1
ATOM 1328 C CA . VAL A 1 176 ? -6.845 8.686 12.840 1.00 95.25 176 VAL A CA 1
ATOM 1329 C C . VAL A 1 176 ? -5.994 9.471 11.844 1.00 95.25 176 VAL A C 1
ATOM 1331 O O . VAL A 1 176 ? -5.089 10.195 12.253 1.00 95.25 176 VAL A O 1
ATOM 1334 N N . TYR A 1 177 ? -6.285 9.371 10.545 1.00 96.12 177 TYR A N 1
ATOM 1335 C CA . TYR A 1 177 ? -5.585 10.151 9.532 1.00 96.12 177 TYR A CA 1
ATOM 1336 C C . TYR A 1 177 ? -5.876 11.654 9.664 1.00 96.12 177 TYR A C 1
ATOM 1338 O O . TYR A 1 177 ? -4.946 12.457 9.720 1.00 96.12 177 TYR A O 1
ATOM 1346 N N . GLU A 1 178 ? -7.144 12.055 9.740 1.00 95.56 178 GLU A N 1
ATOM 1347 C CA . GLU A 1 178 ? -7.530 13.471 9.728 1.00 95.56 178 GLU A CA 1
ATOM 1348 C C . GLU A 1 178 ? -7.222 14.173 11.066 1.00 95.56 178 GLU A C 1
ATOM 1350 O O . GLU A 1 178 ? -6.806 15.328 11.064 1.00 95.56 178 GLU A O 1
ATOM 1355 N N . LEU A 1 179 ? -7.338 13.473 12.204 1.00 92.00 179 LEU A N 1
ATOM 1356 C CA . LEU A 1 179 ? -7.111 14.038 13.547 1.00 92.00 179 LEU A CA 1
ATOM 1357 C C . LEU A 1 179 ? -5.710 13.766 14.118 1.00 92.00 179 LEU A C 1
ATOM 1359 O O . LEU A 1 179 ? -5.361 14.297 15.171 1.00 92.00 179 LEU A O 1
ATOM 1363 N N . GLY A 1 180 ? -4.909 12.922 13.464 1.00 85.94 180 GLY A N 1
ATOM 1364 C CA . GLY A 1 180 ? -3.561 12.588 13.916 1.00 85.94 180 GLY A CA 1
ATOM 1365 C C . GLY A 1 180 ? -2.610 13.789 13.883 1.00 85.94 180 GLY A C 1
ATOM 1366 O O . GLY A 1 180 ? -2.627 14.577 12.935 1.00 85.94 180 GLY A O 1
ATOM 1367 N N . PHE A 1 181 ? -1.749 13.880 14.903 1.00 77.38 181 PHE A N 1
ATOM 1368 C CA . PHE A 1 181 ? -0.801 14.985 15.111 1.00 77.38 181 PHE A CA 1
ATOM 1369 C C . PHE A 1 181 ? 0.328 15.054 14.075 1.00 77.38 181 PHE A C 1
ATOM 1371 O O . PHE A 1 181 ? 0.897 16.121 13.847 1.00 77.38 181 PHE A O 1
ATOM 1378 N N . ASP A 1 182 ? 0.650 13.928 13.440 1.00 82.56 182 ASP A N 1
ATOM 1379 C CA . ASP A 1 182 ? 1.707 13.865 12.439 1.00 82.56 182 ASP A CA 1
ATOM 1380 C C . ASP A 1 182 ? 1.309 14.561 11.137 1.00 82.56 182 ASP A C 1
ATOM 1382 O O . ASP A 1 182 ? 0.173 14.457 10.663 1.00 82.56 182 ASP A O 1
ATOM 1386 N N . GLN A 1 183 ? 2.281 15.214 10.495 1.00 82.69 183 GLN A N 1
ATOM 1387 C CA . GLN A 1 183 ? 2.062 15.806 9.181 1.00 82.69 183 GLN A CA 1
ATOM 1388 C C . GLN A 1 183 ? 1.944 14.732 8.091 1.00 82.69 183 GLN A C 1
ATOM 1390 O O . GLN A 1 183 ? 2.675 13.727 8.052 1.00 82.69 183 GLN A O 1
ATOM 1395 N N . ALA A 1 184 ? 0.987 14.967 7.194 1.00 85.00 184 ALA A N 1
ATOM 1396 C CA . ALA A 1 184 ? 0.809 14.182 5.986 1.00 85.00 184 ALA A CA 1
ATOM 1397 C C . ALA A 1 184 ? 2.011 14.381 5.054 1.00 85.00 184 ALA A C 1
ATOM 1399 O O . ALA A 1 184 ? 2.516 15.489 4.910 1.00 85.00 184 ALA A O 1
ATOM 1400 N N . THR A 1 185 ? 2.473 13.306 4.423 1.00 83.88 185 THR A N 1
ATOM 1401 C CA . THR A 1 185 ? 3.521 13.372 3.393 1.00 83.88 185 THR A CA 1
ATOM 1402 C C . THR A 1 185 ? 3.337 12.244 2.385 1.00 83.88 185 THR A C 1
ATOM 1404 O O . THR A 1 185 ? 2.885 11.155 2.744 1.00 83.88 185 THR A O 1
ATOM 1407 N N . THR A 1 186 ? 3.690 12.518 1.134 1.00 78.38 186 THR A N 1
ATOM 1408 C CA . THR A 1 186 ? 3.778 11.590 -0.010 1.00 78.38 186 THR A CA 1
ATOM 1409 C C . THR A 1 186 ? 5.020 10.696 0.046 1.00 78.38 186 THR A C 1
ATOM 1411 O O . THR A 1 186 ? 5.123 9.697 -0.668 1.00 78.38 186 THR A O 1
ATOM 1414 N N . THR A 1 187 ? 5.973 11.025 0.918 1.00 75.62 187 THR A N 1
ATOM 1415 C CA . THR A 1 187 ? 7.204 10.276 1.184 1.00 75.62 187 THR A CA 1
ATOM 1416 C C . THR A 1 187 ? 7.376 10.086 2.686 1.00 75.62 187 THR A C 1
ATOM 1418 O O . THR A 1 187 ? 7.485 11.050 3.445 1.00 75.62 187 THR A O 1
ATOM 1421 N N . LYS A 1 188 ? 7.410 8.835 3.158 1.00 70.44 188 LYS A N 1
ATOM 1422 C CA . LYS A 1 188 ? 7.668 8.553 4.580 1.00 70.44 188 LYS A CA 1
ATOM 1423 C C . LYS A 1 188 ? 9.128 8.203 4.860 1.00 70.44 188 LYS A C 1
ATOM 1425 O O . LYS A 1 188 ? 9.790 7.639 3.987 1.00 70.44 188 LYS A O 1
ATOM 1430 N N . PRO A 1 189 ? 9.626 8.534 6.071 1.00 63.41 189 PRO A N 1
ATOM 1431 C CA . PRO A 1 189 ? 10.954 8.122 6.500 1.00 63.41 189 PRO A CA 1
ATOM 1432 C C . PRO A 1 189 ? 11.034 6.593 6.566 1.00 63.41 189 PRO A C 1
ATOM 1434 O O . PRO A 1 189 ? 10.008 5.912 6.623 1.00 63.41 189 PRO A O 1
ATOM 1437 N N . ASN A 1 190 ? 12.263 6.080 6.549 1.00 77.25 190 ASN A N 1
ATOM 1438 C CA . ASN A 1 190 ? 12.576 4.654 6.498 1.00 77.25 190 ASN A CA 1
ATOM 1439 C C . ASN A 1 190 ? 11.696 3.821 7.442 1.00 77.25 190 ASN A C 1
ATOM 1441 O O . ASN A 1 190 ? 11.627 4.083 8.643 1.00 77.25 190 ASN A O 1
ATOM 1445 N N . TYR A 1 191 ? 11.065 2.796 6.882 1.00 83.44 191 TYR A N 1
ATOM 1446 C CA . TYR A 1 191 ? 10.255 1.827 7.598 1.00 83.44 191 TYR A CA 1
ATOM 1447 C C . TYR A 1 191 ? 11.032 1.133 8.713 1.00 83.44 191 TYR A C 1
ATOM 1449 O O . TYR A 1 191 ? 12.157 0.670 8.512 1.00 83.44 191 TYR A O 1
ATOM 1457 N N . GLN A 1 192 ? 10.374 0.960 9.854 1.00 87.81 192 GLN A N 1
ATOM 1458 C CA . GLN A 1 192 ? 10.806 0.055 10.911 1.00 87.81 192 GLN A CA 1
ATOM 1459 C C . GLN A 1 192 ? 9.750 -1.021 11.139 1.00 87.81 192 GLN A C 1
ATOM 1461 O O . GLN A 1 192 ? 8.546 -0.763 11.074 1.00 87.81 192 GLN A O 1
ATOM 1466 N N . ALA A 1 193 ? 10.206 -2.240 11.427 1.00 91.06 193 ALA A N 1
ATOM 1467 C CA . ALA A 1 193 ? 9.307 -3.331 11.776 1.00 91.06 193 ALA A CA 1
ATOM 1468 C C . ALA A 1 193 ? 8.450 -2.952 12.997 1.00 91.06 193 ALA A C 1
ATOM 1470 O O . ALA A 1 193 ? 8.936 -2.361 13.959 1.00 91.06 193 ALA A O 1
ATOM 1471 N N . GLY A 1 194 ? 7.164 -3.284 12.940 1.00 90.62 194 GLY A N 1
ATOM 1472 C CA . GLY A 1 194 ? 6.166 -2.945 13.949 1.00 90.62 194 GLY A CA 1
ATOM 1473 C C . GLY A 1 194 ? 5.459 -1.606 13.732 1.00 90.62 194 GLY A C 1
ATOM 1474 O O . GLY A 1 194 ? 4.392 -1.416 14.310 1.00 90.62 194 GLY A O 1
ATOM 1475 N N . GLN A 1 195 ? 5.981 -0.706 12.892 1.00 92.81 195 GLN A N 1
ATOM 1476 C CA . GLN A 1 195 ? 5.331 0.582 12.639 1.00 92.81 195 GLN A CA 1
ATOM 1477 C C . GLN A 1 195 ? 4.053 0.430 11.811 1.00 92.81 195 GLN A C 1
ATOM 1479 O O . GLN A 1 195 ? 3.976 -0.392 10.890 1.00 92.81 195 GLN A O 1
ATOM 1484 N N . ILE A 1 196 ? 3.066 1.263 12.145 1.00 94.31 196 ILE A N 1
ATOM 1485 C CA . ILE A 1 196 ? 1.787 1.376 11.448 1.00 94.31 196 ILE A CA 1
ATOM 1486 C C . ILE A 1 196 ? 1.654 2.803 10.926 1.00 94.31 196 ILE A C 1
ATOM 1488 O O . ILE A 1 196 ? 1.798 3.769 11.671 1.00 94.31 196 ILE A O 1
ATOM 1492 N N . TYR A 1 197 ? 1.351 2.931 9.643 1.00 94.25 197 TYR A N 1
ATOM 1493 C CA . TYR A 1 197 ? 1.081 4.198 8.984 1.00 94.25 197 TYR A CA 1
ATOM 1494 C C . TYR A 1 197 ? -0.356 4.197 8.501 1.00 94.25 197 TYR A C 1
ATOM 1496 O O . TYR A 1 197 ? -0.747 3.285 7.782 1.00 94.25 197 TYR A O 1
ATOM 1504 N N . VAL A 1 198 ? -1.133 5.214 8.848 1.00 95.88 198 VAL A N 1
ATOM 1505 C CA . VAL A 1 198 ? -2.424 5.443 8.192 1.00 95.88 198 VAL A CA 1
ATOM 1506 C C . VAL A 1 198 ? -2.201 6.221 6.903 1.00 95.88 198 VAL A C 1
ATOM 1508 O O . VAL A 1 198 ? -1.255 7.007 6.804 1.00 95.88 198 VAL A O 1
ATOM 1511 N N . PHE A 1 199 ? -3.052 6.008 5.909 1.00 95.75 199 PHE A N 1
ATOM 1512 C CA . PHE A 1 199 ? -2.953 6.707 4.635 1.00 95.75 199 PHE A CA 1
ATOM 1513 C C . PHE A 1 199 ? -4.304 7.176 4.114 1.00 95.75 199 PHE A C 1
ATOM 1515 O O . PHE A 1 199 ? -5.354 6.654 4.497 1.00 95.75 199 PHE A O 1
ATOM 1522 N N . LYS A 1 200 ? -4.232 8.142 3.201 1.00 96.12 200 LYS A N 1
ATOM 1523 C CA . LYS A 1 200 ? -5.329 8.674 2.398 1.00 96.12 200 LYS A CA 1
ATOM 1524 C C . LYS A 1 200 ? -4.885 8.721 0.941 1.00 96.12 200 LYS A C 1
ATOM 1526 O O . LYS A 1 200 ? -3.796 9.210 0.654 1.00 96.12 200 LYS A O 1
ATOM 1531 N N . THR A 1 201 ? -5.724 8.215 0.047 1.00 94.44 201 THR A N 1
ATOM 1532 C CA . THR A 1 201 ? -5.538 8.341 -1.406 1.00 94.44 201 THR A CA 1
ATOM 1533 C C . THR A 1 201 ? -6.369 9.500 -1.948 1.00 94.44 201 THR A C 1
ATOM 1535 O O . THR A 1 201 ? -7.499 9.709 -1.497 1.00 94.44 201 THR A O 1
ATOM 1538 N N . ASP A 1 202 ? -5.871 10.167 -2.985 1.00 92.44 202 ASP A N 1
ATOM 1539 C CA . ASP A 1 202 ? -6.570 11.240 -3.712 1.00 92.44 202 ASP A CA 1
ATOM 1540 C C . ASP A 1 202 ? -7.582 10.706 -4.743 1.00 92.44 202 ASP A C 1
ATOM 1542 O O . ASP A 1 202 ? -7.862 11.296 -5.789 1.00 92.44 202 ASP A O 1
ATOM 1546 N N . ARG A 1 203 ? -8.160 9.539 -4.453 1.00 90.38 203 ARG A N 1
ATOM 1547 C CA . ARG A 1 203 ? -9.289 8.994 -5.211 1.00 90.38 203 ARG A CA 1
ATOM 1548 C C . ARG A 1 203 ? -10.556 9.804 -4.931 1.00 90.38 203 ARG A C 1
ATOM 1550 O O . ARG A 1 203 ? -10.665 10.492 -3.920 1.00 90.38 203 ARG A O 1
ATOM 1557 N N . ASN A 1 204 ? -11.546 9.679 -5.813 1.00 89.75 204 ASN A N 1
ATOM 1558 C CA . ASN A 1 204 ? -12.886 10.223 -5.600 1.00 89.75 204 ASN A CA 1
ATOM 1559 C C . ASN A 1 204 ? -13.928 9.083 -5.638 1.00 89.75 204 ASN A C 1
ATOM 1561 O O . ASN A 1 204 ? -14.193 8.562 -6.723 1.00 89.75 204 ASN A O 1
ATOM 1565 N N . PRO A 1 205 ? -14.497 8.660 -4.491 1.00 91.31 205 PRO A N 1
ATOM 1566 C CA . PRO A 1 205 ? -14.220 9.156 -3.140 1.00 91.31 205 PRO A CA 1
ATOM 1567 C C . PRO A 1 205 ? -12.832 8.735 -2.628 1.00 91.31 205 PRO A C 1
ATOM 1569 O O . PRO A 1 205 ? -12.287 7.714 -3.059 1.00 91.31 205 PRO A O 1
ATOM 1572 N N . ALA A 1 206 ? -12.287 9.508 -1.683 1.00 94.00 206 ALA A N 1
ATOM 1573 C CA . ALA A 1 206 ? -10.999 9.212 -1.059 1.00 94.00 206 ALA A CA 1
ATOM 1574 C C . ALA A 1 206 ? -11.051 7.859 -0.341 1.00 94.00 206 ALA A C 1
ATOM 1576 O O . ALA A 1 206 ? -12.058 7.510 0.283 1.00 94.00 206 ALA A O 1
ATOM 1577 N N . LYS A 1 207 ? -9.959 7.093 -0.416 1.00 94.75 207 LYS A N 1
ATOM 1578 C CA . LYS A 1 207 ? -9.815 5.840 0.337 1.00 94.75 207 LYS A CA 1
ATOM 1579 C C . LYS A 1 207 ? -8.835 6.018 1.479 1.00 94.75 207 LYS A C 1
ATOM 1581 O O . LYS A 1 207 ? -7.734 6.524 1.266 1.00 94.75 207 LYS A O 1
ATOM 1586 N N . TYR A 1 208 ? -9.244 5.547 2.651 1.00 97.25 208 TYR A N 1
ATOM 1587 C CA . TYR A 1 208 ? -8.431 5.515 3.856 1.00 97.25 208 TYR A CA 1
ATOM 1588 C C . TYR A 1 208 ? -8.023 4.086 4.189 1.00 97.25 208 TYR A C 1
ATOM 1590 O O . TYR A 1 208 ? -8.720 3.118 3.866 1.00 97.25 208 TYR A O 1
ATOM 1598 N N . GLY A 1 209 ? -6.893 3.951 4.865 1.00 97.19 209 GLY A N 1
ATOM 1599 C CA . GLY A 1 209 ? -6.393 2.652 5.271 1.00 97.19 209 GLY A CA 1
ATOM 1600 C C . GLY A 1 209 ? -5.175 2.744 6.168 1.00 97.19 209 GLY A C 1
ATOM 1601 O O . GLY A 1 209 ? -4.823 3.815 6.665 1.00 97.19 209 GLY A O 1
ATOM 1602 N N . ALA A 1 210 ? -4.526 1.602 6.359 1.00 96.19 210 ALA A N 1
ATOM 1603 C CA . ALA A 1 210 ? -3.280 1.501 7.089 1.00 96.19 210 ALA A CA 1
ATOM 1604 C C . ALA A 1 210 ? -2.298 0.531 6.425 1.00 96.19 210 ALA A C 1
ATOM 1606 O O . ALA A 1 210 ? -2.687 -0.470 5.825 1.00 96.19 210 ALA A O 1
ATOM 1607 N N . VAL A 1 211 ? -1.012 0.831 6.568 1.00 95.50 211 VAL A N 1
ATOM 1608 C CA . VAL A 1 211 ? 0.125 -0.007 6.201 1.00 95.50 211 VAL A CA 1
ATOM 1609 C C . VAL A 1 211 ? 0.863 -0.376 7.480 1.00 95.50 211 VAL A C 1
ATOM 1611 O O . VAL A 1 211 ? 1.268 0.507 8.233 1.00 95.50 211 VAL A O 1
ATOM 1614 N N . ARG A 1 212 ? 1.081 -1.667 7.720 1.00 95.31 212 ARG A N 1
ATOM 1615 C CA . ARG A 1 212 ? 1.917 -2.171 8.811 1.00 95.31 212 ARG A CA 1
ATOM 1616 C C . ARG A 1 212 ? 3.156 -2.848 8.256 1.00 95.31 212 ARG A C 1
ATOM 1618 O O . ARG A 1 212 ? 3.070 -3.735 7.407 1.00 95.31 212 ARG A O 1
ATOM 1625 N N . ILE A 1 213 ? 4.308 -2.492 8.804 1.00 93.69 213 ILE A N 1
ATOM 1626 C CA . ILE A 1 213 ? 5.578 -3.138 8.480 1.00 93.69 213 ILE A CA 1
ATOM 1627 C C . ILE A 1 213 ? 5.741 -4.344 9.403 1.00 93.69 213 ILE A C 1
ATOM 1629 O O . ILE A 1 213 ? 6.013 -4.192 10.590 1.00 93.69 213 ILE A O 1
ATOM 1633 N N . VAL A 1 214 ? 5.531 -5.556 8.892 1.00 94.44 214 VAL A N 1
ATOM 1634 C CA . VAL A 1 214 ? 5.571 -6.782 9.708 1.00 94.44 214 VAL A CA 1
ATOM 1635 C C . VAL A 1 214 ? 7.005 -7.255 9.915 1.00 94.44 214 VAL A C 1
ATOM 1637 O O . VAL A 1 214 ? 7.398 -7.558 11.037 1.00 94.44 214 VAL A O 1
ATOM 1640 N N . SER A 1 215 ? 7.790 -7.311 8.840 1.00 92.69 215 SER A N 1
ATOM 1641 C CA . SER A 1 215 ? 9.203 -7.700 8.874 1.00 92.69 215 SER A CA 1
ATOM 1642 C C . SER A 1 215 ? 9.978 -6.988 7.770 1.00 92.69 215 SER A C 1
ATOM 1644 O O . SER A 1 215 ? 9.419 -6.671 6.719 1.00 92.69 215 SER A O 1
ATOM 1646 N N . MET A 1 216 ? 11.272 -6.762 8.003 1.00 88.31 216 MET A N 1
ATOM 1647 C CA . MET A 1 216 ? 12.210 -6.242 7.001 1.00 88.31 216 MET A CA 1
ATOM 1648 C C . MET A 1 216 ? 13.003 -7.355 6.299 1.00 88.31 216 MET A C 1
ATOM 1650 O O . MET A 1 216 ? 13.580 -7.099 5.246 1.00 88.31 216 MET A O 1
ATOM 1654 N N . ASN A 1 217 ? 13.016 -8.582 6.841 1.00 89.00 217 ASN A N 1
ATOM 1655 C CA . ASN A 1 217 ? 13.699 -9.735 6.248 1.00 89.00 217 ASN A CA 1
ATOM 1656 C C . ASN A 1 217 ? 13.001 -11.073 6.617 1.00 89.00 217 ASN A C 1
ATOM 1658 O O . ASN A 1 217 ? 13.060 -11.469 7.783 1.00 89.00 217 ASN A O 1
ATOM 1662 N N . PRO A 1 218 ? 12.330 -11.767 5.672 1.00 90.38 218 PRO A N 1
ATOM 1663 C CA . PRO A 1 218 ? 11.920 -11.242 4.370 1.00 90.38 218 PRO A CA 1
ATOM 1664 C C . PRO A 1 218 ? 10.990 -10.040 4.554 1.00 90.38 218 PRO A C 1
ATOM 1666 O O . PRO A 1 218 ? 10.250 -9.953 5.541 1.00 90.38 218 PRO A O 1
ATOM 1669 N N . ARG A 1 219 ? 11.012 -9.097 3.607 1.00 89.56 219 ARG A N 1
ATOM 1670 C CA . ARG A 1 219 ? 10.156 -7.915 3.713 1.00 89.56 219 ARG A CA 1
ATOM 1671 C C . ARG A 1 219 ? 8.700 -8.335 3.623 1.00 89.56 219 ARG A C 1
ATOM 1673 O O . ARG A 1 219 ? 8.292 -8.934 2.634 1.00 89.56 219 ARG A O 1
ATOM 1680 N N . THR A 1 220 ? 7.938 -8.013 4.659 1.00 94.19 220 THR A N 1
ATOM 1681 C CA . THR A 1 220 ? 6.520 -8.344 4.768 1.00 94.19 220 THR A CA 1
ATOM 1682 C C . THR A 1 220 ? 5.756 -7.117 5.221 1.00 94.19 220 THR A C 1
ATOM 1684 O O . THR A 1 220 ? 6.079 -6.524 6.252 1.00 94.19 220 THR A O 1
ATOM 1687 N N . ILE A 1 221 ? 4.743 -6.746 4.449 1.00 94.81 221 ILE A N 1
ATOM 1688 C CA . ILE A 1 221 ? 3.895 -5.585 4.692 1.00 94.81 221 ILE A CA 1
ATOM 1689 C C . ILE A 1 221 ? 2.441 -6.039 4.689 1.00 94.81 221 ILE A C 1
ATOM 1691 O O . ILE A 1 221 ? 2.031 -6.832 3.846 1.00 94.81 221 ILE A O 1
ATOM 1695 N N . GLU A 1 222 ? 1.664 -5.531 5.635 1.00 96.06 222 GLU A N 1
ATOM 1696 C CA . GLU A 1 222 ? 0.209 -5.658 5.635 1.00 96.06 222 GLU A CA 1
ATOM 1697 C C . GLU A 1 222 ? -0.404 -4.331 5.216 1.00 96.06 222 GLU A C 1
ATOM 1699 O O . GLU A 1 222 ? 0.010 -3.275 5.694 1.00 96.06 222 GLU A O 1
ATOM 1704 N N . VAL A 1 223 ? -1.391 -4.383 4.332 1.00 96.44 223 VAL A N 1
ATOM 1705 C CA . VAL A 1 223 ? -2.170 -3.225 3.908 1.00 96.44 223 VAL A CA 1
ATOM 1706 C C . VAL A 1 223 ? -3.633 -3.515 4.179 1.00 96.44 223 VAL A C 1
ATOM 1708 O O . VAL A 1 223 ? -4.140 -4.560 3.778 1.00 96.44 223 VAL A O 1
ATOM 1711 N N . VAL A 1 224 ? -4.317 -2.584 4.831 1.00 97.25 224 VAL A N 1
ATOM 1712 C CA . VAL A 1 224 ? -5.760 -2.631 5.072 1.00 97.25 224 VAL A CA 1
ATOM 1713 C C . VAL A 1 224 ? -6.389 -1.372 4.494 1.00 97.25 224 VAL A C 1
ATOM 1715 O O . VAL A 1 224 ? -5.884 -0.277 4.715 1.00 97.25 224 VAL A O 1
ATOM 1718 N N . VAL A 1 225 ? -7.488 -1.520 3.760 1.00 96.81 225 VAL A N 1
ATOM 1719 C CA . VAL A 1 225 ? -8.218 -0.435 3.091 1.00 96.81 225 VAL A CA 1
ATOM 1720 C C . VAL A 1 225 ? -9.691 -0.485 3.497 1.00 96.81 225 VAL A C 1
ATOM 1722 O O . VAL A 1 225 ? -10.316 -1.548 3.483 1.00 96.81 225 VAL A O 1
ATOM 1725 N N . GLN A 1 226 ? -10.262 0.670 3.827 1.00 95.19 226 GLN A N 1
ATOM 1726 C CA . GLN A 1 226 ? -11.700 0.855 4.031 1.00 95.19 226 GLN A CA 1
ATOM 1727 C C . GLN A 1 226 ? -12.471 0.579 2.725 1.00 95.19 226 GLN A C 1
ATOM 1729 O O . GLN A 1 226 ? -12.083 1.075 1.664 1.00 95.19 226 GLN A O 1
ATOM 1734 N N . LYS A 1 227 ? -13.545 -0.223 2.787 1.00 89.50 227 LYS A N 1
ATOM 1735 C CA . LYS A 1 227 ? -14.372 -0.543 1.607 1.00 89.50 227 LYS A CA 1
ATOM 1736 C C . LYS A 1 227 ? -15.046 0.695 1.021 1.00 89.50 227 LYS A C 1
ATOM 1738 O O . LYS A 1 227 ? -15.510 1.560 1.788 1.00 89.50 227 LYS A O 1
#

pLDDT: mean 75.85, std 23.75, range [30.97, 97.38]